Protein AF-A0A2V8H1S2-F1 (afdb_monomer_lite)

Radius of gyration: 17.24 Å; chains: 1; bounding box: 42×33×47 Å

Foldseek 3Di:
DAFWAWEFLCACVQQLPPDLVLLVLVLVLVVVCRVPVPPVVQVWDADPPPVFWIWGDSDPQKIFIWGDDPRHIYTQYIGSDPDPPDRDRLGGQTGGSVLSCCQSNVVQLSQVLVVLLPDDPVDFKDKDQQVVSCVSSVHHDDVCVLVPPCLLQCDSDDDNSNNCSQVSNQWHFPDDDSVRSMTMIGGNDRDPDDDD

Structure (mmCIF, N/CA/C/O backbone):
data_AF-A0A2V8H1S2-F1
#
_entry.id   AF-A0A2V8H1S2-F1
#
loop_
_atom_site.group_PDB
_atom_site.id
_atom_site.type_symbol
_atom_site.label_atom_id
_atom_site.label_alt_id
_atom_site.label_comp_id
_atom_site.label_asym_id
_atom_site.label_entity_id
_atom_site.label_seq_id
_atom_site.pdbx_PDB_ins_code
_atom_site.Cartn_x
_atom_site.Cartn_y
_atom_site.Cartn_z
_atom_site.occupancy
_atom_site.B_iso_or_equiv
_atom_site.auth_seq_id
_atom_site.auth_comp_id
_atom_site.auth_asym_id
_atom_site.auth_atom_id
_atom_site.pdbx_PDB_model_num
ATOM 1 N N . MET A 1 1 ? 16.938 -15.703 -1.772 1.00 58.22 1 MET A N 1
ATOM 2 C CA . MET A 1 1 ? 15.577 -15.186 -2.008 1.00 58.22 1 MET A CA 1
ATOM 3 C C . MET A 1 1 ? 15.393 -13.975 -1.120 1.00 58.22 1 MET A C 1
ATOM 5 O O . MET A 1 1 ? 15.614 -14.095 0.080 1.00 58.22 1 MET A O 1
ATOM 9 N N . MET A 1 2 ? 15.088 -12.822 -1.706 1.00 65.69 2 MET A N 1
ATOM 10 C CA . MET A 1 2 ? 14.705 -11.646 -0.930 1.00 65.69 2 MET A CA 1
ATOM 11 C C . MET A 1 2 ? 13.259 -11.852 -0.489 1.00 65.69 2 MET A C 1
ATOM 13 O O . MET A 1 2 ? 12.432 -12.245 -1.309 1.00 65.69 2 MET A O 1
ATOM 17 N N . LYS A 1 3 ? 12.975 -11.678 0.801 1.00 68.62 3 LYS A N 1
ATOM 18 C CA . LYS A 1 3 ? 11.623 -11.902 1.332 1.00 68.62 3 LYS A CA 1
ATOM 19 C C . LYS A 1 3 ? 10.796 -10.622 1.326 1.00 68.62 3 LYS A C 1
ATOM 21 O O . LYS A 1 3 ? 9.620 -10.671 0.975 1.00 68.62 3 LYS A O 1
ATOM 26 N N . ASP A 1 4 ? 11.453 -9.493 1.586 1.00 81.38 4 ASP A N 1
ATOM 27 C CA . ASP A 1 4 ? 10.765 -8.244 1.871 1.00 81.38 4 ASP A CA 1
ATOM 28 C C . ASP A 1 4 ? 11.339 -7.076 1.064 1.00 81.38 4 ASP A C 1
ATOM 30 O O . ASP A 1 4 ? 12.544 -6.993 0.803 1.00 81.38 4 ASP A O 1
ATOM 34 N N . PHE A 1 5 ? 10.447 -6.172 0.678 1.00 87.25 5 PHE A N 1
ATOM 35 C CA . PHE A 1 5 ? 10.758 -4.862 0.126 1.00 87.25 5 PHE A CA 1
ATOM 36 C C . PHE A 1 5 ? 10.667 -3.796 1.213 1.00 87.25 5 PHE A C 1
ATOM 38 O O . PHE A 1 5 ? 10.013 -3.997 2.231 1.00 87.25 5 PHE A O 1
ATOM 45 N N . ILE A 1 6 ? 11.277 -2.643 0.972 1.00 85.81 6 ILE A N 1
ATOM 46 C CA . ILE A 1 6 ? 10.997 -1.417 1.717 1.00 85.81 6 ILE A CA 1
ATOM 47 C C . ILE A 1 6 ? 10.164 -0.515 0.809 1.00 85.81 6 ILE A C 1
ATOM 49 O O . ILE A 1 6 ? 10.549 -0.304 -0.339 1.00 85.81 6 ILE A O 1
ATOM 53 N N . LEU A 1 7 ? 9.029 -0.006 1.285 1.00 83.50 7 LEU A N 1
ATOM 54 C CA . LEU A 1 7 ? 8.208 0.936 0.517 1.00 83.50 7 LEU A CA 1
ATOM 55 C C . LEU A 1 7 ? 8.558 2.370 0.890 1.00 83.50 7 LEU A C 1
ATOM 57 O O . LEU A 1 7 ? 8.373 2.750 2.042 1.00 83.50 7 LEU A O 1
ATOM 61 N N . ALA A 1 8 ? 8.991 3.162 -0.089 1.00 81.00 8 ALA A N 1
ATOM 62 C CA . ALA A 1 8 ? 8.993 4.610 0.050 1.00 81.00 8 ALA A CA 1
ATOM 63 C C . ALA A 1 8 ? 7.552 5.144 0.069 1.00 81.00 8 ALA A C 1
ATOM 65 O O . ALA A 1 8 ? 6.655 4.542 -0.527 1.00 81.00 8 ALA A O 1
ATOM 66 N N . ASP A 1 9 ? 7.366 6.319 0.675 1.00 68.56 9 ASP A N 1
ATOM 67 C CA . ASP A 1 9 ? 6.076 7.009 0.846 1.00 68.56 9 ASP A CA 1
ATOM 68 C C . ASP A 1 9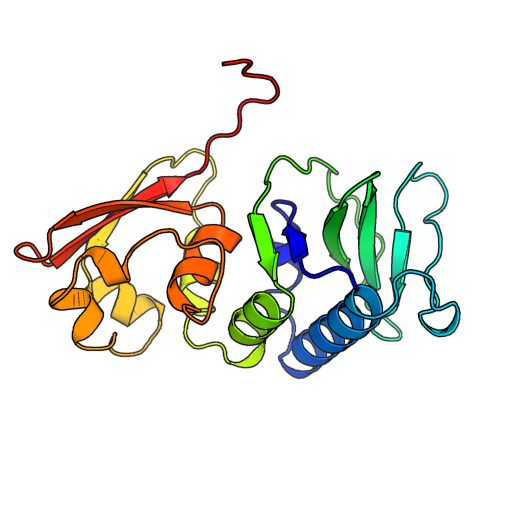 ? 5.217 7.025 -0.432 1.00 68.56 9 ASP A C 1
ATOM 70 O O . ASP A 1 9 ? 4.029 6.703 -0.443 1.00 68.56 9 ASP A O 1
ATOM 74 N N . ARG A 1 10 ? 5.849 7.321 -1.569 1.00 78.25 10 ARG A N 1
ATOM 75 C CA . ARG A 1 10 ? 5.151 7.481 -2.848 1.00 78.25 10 ARG A CA 1
ATOM 76 C C . ARG A 1 10 ? 4.856 6.176 -3.571 1.00 78.25 10 ARG A C 1
ATOM 78 O O . ARG A 1 10 ? 4.061 6.196 -4.512 1.00 78.25 10 ARG A O 1
ATOM 85 N N . PHE A 1 11 ? 5.455 5.053 -3.171 1.00 87.75 11 PHE A N 1
ATOM 86 C CA . PHE A 1 11 ? 5.299 3.814 -3.926 1.00 87.75 11 PHE A CA 1
ATOM 87 C C . PHE A 1 11 ? 3.839 3.382 -3.958 1.00 87.75 11 PHE A C 1
ATOM 89 O O . PHE A 1 11 ? 3.276 3.197 -5.040 1.00 87.75 11 PHE A O 1
ATOM 96 N N . LEU A 1 12 ? 3.206 3.292 -2.786 1.00 86.50 12 LEU A N 1
ATOM 97 C CA . LEU A 1 12 ? 1.815 2.876 -2.713 1.00 86.50 12 LEU A CA 1
ATOM 98 C C . LEU A 1 12 ? 0.914 3.889 -3.431 1.00 86.50 12 LEU A C 1
ATOM 100 O O . LEU A 1 12 ? 0.158 3.497 -4.316 1.00 86.50 12 LEU A O 1
ATOM 104 N N . GLN A 1 13 ? 1.089 5.188 -3.166 1.00 85.00 13 GLN A N 1
ATOM 105 C CA . GLN A 1 13 ? 0.342 6.263 -3.830 1.00 85.00 13 GLN A CA 1
ATOM 106 C C . GLN A 1 13 ? 0.398 6.187 -5.364 1.00 85.00 13 GLN A C 1
ATOM 108 O O . GLN A 1 13 ? -0.594 6.464 -6.032 1.00 85.00 13 GLN A O 1
ATOM 113 N N . SER A 1 14 ? 1.544 5.796 -5.927 1.00 87.19 14 SER A N 1
ATOM 114 C CA . SER A 1 14 ? 1.749 5.733 -7.378 1.00 87.19 14 SER A CA 1
ATOM 115 C C . SER A 1 14 ? 1.088 4.535 -8.069 1.00 87.19 14 SER A C 1
ATOM 117 O O . SER A 1 14 ? 0.950 4.541 -9.290 1.00 87.19 14 SER A O 1
ATOM 119 N N . CYS A 1 15 ? 0.683 3.503 -7.318 1.00 88.00 15 CYS A N 1
ATOM 120 C CA . CYS A 1 15 ? 0.109 2.285 -7.895 1.00 88.00 15 CYS A CA 1
ATOM 121 C C . CYS A 1 15 ? -1.282 1.907 -7.375 1.00 88.00 15 CYS A C 1
ATOM 123 O O . CYS A 1 15 ? -1.934 1.052 -7.974 1.00 88.00 15 CYS A O 1
ATOM 125 N N . ILE A 1 16 ? -1.762 2.544 -6.304 1.00 87.25 16 ILE A N 1
ATOM 126 C CA . ILE A 1 16 ? -3.018 2.172 -5.643 1.00 87.25 16 ILE A CA 1
ATOM 127 C C . ILE A 1 16 ? -4.263 2.430 -6.514 1.00 87.25 16 ILE A C 1
ATOM 129 O O . ILE A 1 16 ? -5.250 1.699 -6.420 1.00 87.25 16 ILE A O 1
ATOM 133 N N . ASP A 1 17 ? -4.207 3.433 -7.394 1.00 88.25 17 ASP A N 1
ATOM 134 C CA . ASP A 1 17 ? -5.299 3.814 -8.303 1.00 88.25 17 ASP A CA 1
ATOM 135 C C . ASP A 1 17 ? -5.141 3.277 -9.730 1.00 88.25 17 ASP A C 1
ATOM 137 O O . ASP A 1 17 ? -6.030 3.460 -10.560 1.00 88.25 17 ASP A O 1
ATOM 141 N N . LEU A 1 18 ? -4.046 2.569 -10.020 1.00 90.38 18 LEU A N 1
ATOM 142 C CA . LEU A 1 18 ? -3.857 1.926 -11.320 1.00 90.38 18 LEU A CA 1
ATOM 143 C C . LEU A 1 18 ? -4.887 0.808 -11.532 1.00 90.38 18 LEU A C 1
ATOM 145 O O . LEU A 1 18 ? -5.273 0.181 -10.547 1.00 90.38 18 LEU A O 1
ATOM 149 N N . PRO A 1 19 ? -5.300 0.505 -12.777 1.00 92.00 19 PRO A N 1
ATOM 150 C CA . PRO A 1 19 ? -6.192 -0.615 -13.081 1.00 92.00 19 PRO A CA 1
ATOM 151 C C . PRO A 1 19 ? -5.738 -1.950 -12.467 1.00 92.00 19 PRO A C 1
ATOM 153 O O . PRO A 1 19 ? -4.541 -2.197 -12.298 1.00 92.00 19 PRO A O 1
ATOM 156 N N . GLU A 1 20 ? -6.689 -2.826 -12.128 1.00 91.50 20 GLU A N 1
ATOM 157 C CA . GLU A 1 20 ? -6.407 -4.105 -11.457 1.00 91.50 20 GLU A CA 1
ATOM 158 C C . GLU A 1 20 ? -5.435 -4.989 -12.256 1.00 91.50 20 GLU A C 1
ATOM 160 O O . GLU A 1 20 ? -4.519 -5.582 -11.681 1.00 91.50 20 GLU A O 1
ATOM 165 N N . ASP A 1 21 ? -5.576 -5.047 -13.583 1.00 94.12 21 ASP A N 1
ATOM 166 C CA . ASP A 1 21 ? -4.673 -5.802 -14.454 1.00 94.12 21 ASP A CA 1
ATOM 167 C C . ASP A 1 21 ? -3.231 -5.281 -14.350 1.00 94.12 21 ASP A C 1
ATOM 169 O O . ASP A 1 21 ? -2.284 -6.068 -14.246 1.00 94.12 21 ASP A O 1
ATOM 173 N N . LEU A 1 22 ? -3.057 -3.961 -14.275 1.00 94.00 22 LEU A N 1
ATOM 174 C CA . LEU A 1 22 ? -1.757 -3.331 -14.107 1.00 94.00 22 LEU A CA 1
ATOM 175 C C . LEU A 1 22 ? -1.185 -3.582 -12.705 1.00 94.00 22 LEU A C 1
ATOM 177 O O . LEU A 1 22 ? -0.010 -3.934 -12.580 1.00 94.00 22 LEU A O 1
ATOM 181 N N . ARG A 1 23 ? -2.009 -3.517 -11.650 1.00 94.50 23 ARG A N 1
ATOM 182 C CA . ARG A 1 23 ? -1.602 -3.911 -10.286 1.00 94.50 23 ARG A CA 1
ATOM 183 C C . ARG A 1 23 ? -1.153 -5.373 -10.225 1.00 94.50 23 ARG A C 1
ATOM 185 O O . ARG A 1 23 ? -0.112 -5.671 -9.632 1.00 94.50 23 ARG A O 1
ATOM 192 N N . ARG A 1 24 ? -1.854 -6.286 -10.909 1.00 95.44 24 ARG A N 1
ATOM 193 C CA . ARG A 1 24 ? -1.453 -7.701 -11.041 1.00 95.44 24 ARG A CA 1
ATOM 194 C C . ARG A 1 24 ? -0.111 -7.851 -11.756 1.00 95.44 24 ARG A C 1
ATOM 196 O O . ARG A 1 24 ? 0.741 -8.614 -11.289 1.00 95.44 24 ARG A O 1
ATOM 203 N N . LYS A 1 25 ? 0.122 -7.107 -12.846 1.00 96.25 25 LYS A N 1
ATOM 204 C CA . LYS A 1 25 ? 1.430 -7.077 -13.524 1.00 96.25 25 LYS A CA 1
ATOM 205 C C . LYS A 1 25 ? 2.520 -6.590 -12.567 1.00 96.25 25 LYS A C 1
ATOM 207 O O . LYS A 1 25 ? 3.522 -7.283 -12.415 1.00 96.25 25 LYS A O 1
ATOM 212 N N . ILE A 1 26 ? 2.316 -5.476 -11.860 1.00 95.44 26 ILE A N 1
ATOM 213 C CA . ILE A 1 26 ? 3.275 -4.927 -10.881 1.00 95.44 26 ILE A CA 1
ATOM 214 C C . ILE A 1 26 ? 3.670 -5.993 -9.852 1.00 95.44 26 ILE A C 1
ATOM 216 O O . ILE A 1 26 ? 4.855 -6.288 -9.692 1.00 95.44 26 ILE A O 1
ATOM 220 N N . VAL A 1 27 ? 2.692 -6.642 -9.215 1.00 94.62 27 VAL A N 1
ATOM 221 C CA . VAL A 1 27 ? 2.936 -7.702 -8.223 1.00 94.62 27 VAL A CA 1
ATOM 222 C C . VAL A 1 27 ? 3.696 -8.885 -8.829 1.00 94.62 27 VAL A C 1
ATOM 224 O O . VAL A 1 27 ? 4.640 -9.393 -8.219 1.00 94.62 27 VAL A O 1
ATOM 227 N N . SER A 1 28 ? 3.348 -9.310 -10.046 1.00 95.19 28 SER A N 1
ATOM 228 C CA . SER A 1 28 ? 4.069 -10.372 -10.764 1.00 95.19 28 SER A CA 1
ATOM 229 C C . SER A 1 28 ? 5.551 -10.025 -10.959 1.00 95.19 28 SER A C 1
ATOM 231 O O . SER A 1 28 ? 6.442 -10.841 -10.694 1.00 95.19 28 SER A O 1
ATOM 233 N N . ARG A 1 29 ? 5.840 -8.776 -11.339 1.00 96.12 29 ARG A N 1
ATOM 234 C CA . ARG A 1 29 ? 7.212 -8.277 -11.503 1.00 96.12 29 ARG A CA 1
ATOM 235 C C . ARG A 1 29 ? 7.967 -8.221 -10.181 1.00 96.12 29 ARG A C 1
ATOM 237 O O . ARG A 1 29 ? 9.117 -8.661 -10.132 1.00 96.12 29 ARG A O 1
ATOM 244 N N . LEU A 1 30 ? 7.324 -7.769 -9.105 1.00 94.62 30 LEU A N 1
ATOM 245 C CA . LEU A 1 30 ? 7.908 -7.767 -7.761 1.00 94.62 30 LEU A CA 1
ATOM 246 C C . LEU A 1 30 ? 8.222 -9.182 -7.265 1.00 94.62 30 LEU A C 1
ATOM 248 O O . LEU A 1 30 ? 9.298 -9.408 -6.720 1.00 94.62 30 LEU A O 1
ATOM 252 N N . ARG A 1 31 ? 7.356 -10.168 -7.519 1.00 93.25 31 ARG A N 1
ATOM 253 C CA . ARG A 1 31 ? 7.648 -11.575 -7.193 1.00 93.25 31 ARG A CA 1
ATOM 254 C C . ARG A 1 31 ? 8.859 -12.106 -7.935 1.00 93.25 31 ARG A C 1
ATOM 256 O O . ARG A 1 31 ? 9.719 -12.750 -7.335 1.00 93.25 31 ARG A O 1
ATOM 263 N N . ALA A 1 32 ? 8.933 -11.840 -9.235 1.00 93.94 32 ALA A N 1
ATOM 264 C CA . ALA A 1 32 ? 10.057 -12.279 -10.046 1.00 93.94 32 ALA A CA 1
ATOM 265 C C . ALA A 1 32 ? 11.370 -11.632 -9.562 1.00 93.94 32 ALA A C 1
ATOM 267 O O . ALA A 1 32 ? 12.385 -12.321 -9.439 1.00 93.94 32 ALA A O 1
ATOM 268 N N . LEU A 1 33 ? 11.318 -10.346 -9.195 1.00 93.25 33 LEU A N 1
ATOM 269 C CA . LEU A 1 33 ? 12.427 -9.614 -8.587 1.00 93.25 33 LEU A CA 1
ATOM 270 C C . LEU A 1 33 ? 12.823 -10.181 -7.212 1.00 93.25 33 LEU A C 1
ATOM 272 O O . LEU A 1 33 ? 14.009 -10.346 -6.952 1.00 93.25 33 LEU A O 1
ATOM 276 N N . ALA A 1 34 ? 11.863 -10.508 -6.343 1.00 90.75 34 ALA A N 1
ATOM 277 C CA . ALA A 1 34 ? 12.113 -11.081 -5.016 1.00 90.75 34 ALA A CA 1
ATOM 278 C C . ALA A 1 34 ? 12.743 -12.485 -5.090 1.00 90.75 34 ALA A C 1
ATOM 280 O O . ALA A 1 34 ? 13.653 -12.828 -4.321 1.00 90.75 34 ALA A O 1
ATOM 281 N N . ARG A 1 35 ? 12.289 -13.287 -6.061 1.00 91.12 35 ARG A N 1
ATOM 282 C CA . ARG A 1 35 ? 12.794 -14.637 -6.324 1.00 91.12 35 ARG A CA 1
ATOM 283 C C . ARG A 1 35 ? 14.254 -14.615 -6.765 1.00 91.12 35 ARG A C 1
ATOM 285 O O . ARG A 1 35 ? 15.072 -15.309 -6.161 1.00 91.12 35 ARG A O 1
ATOM 292 N N . ASP A 1 36 ? 14.571 -13.823 -7.788 1.00 89.62 36 ASP A N 1
ATOM 293 C CA . ASP A 1 36 ? 15.933 -13.665 -8.297 1.00 89.62 36 ASP A CA 1
ATOM 294 C C . ASP A 1 36 ? 16.205 -12.215 -8.740 1.00 89.62 36 ASP A C 1
ATOM 296 O O . ASP A 1 36 ? 15.977 -11.853 -9.899 1.00 89.62 36 ASP A O 1
ATOM 300 N N . PRO A 1 37 ? 16.771 -11.384 -7.845 1.00 86.81 37 PRO A N 1
ATOM 301 C CA . PRO A 1 37 ? 17.098 -10.000 -8.166 1.00 86.81 37 PRO A CA 1
ATOM 302 C C . PRO A 1 37 ? 18.135 -9.853 -9.289 1.00 86.81 37 PRO A C 1
ATOM 304 O O . PRO A 1 37 ? 18.244 -8.786 -9.895 1.00 86.81 37 PRO A O 1
ATOM 307 N N . ARG A 1 38 ? 18.941 -10.884 -9.568 1.00 85.88 38 ARG A N 1
ATOM 308 C CA . ARG A 1 38 ? 20.004 -10.832 -10.583 1.00 85.88 38 ARG A CA 1
ATOM 309 C C . ARG A 1 38 ? 19.551 -11.378 -11.935 1.00 85.88 38 ARG A C 1
ATOM 311 O O . ARG A 1 38 ? 20.340 -11.368 -12.881 1.00 85.88 38 ARG A O 1
ATOM 318 N N . ASN A 1 39 ? 18.293 -11.801 -12.050 1.00 89.75 39 ASN A N 1
ATOM 319 C CA . ASN A 1 39 ? 17.748 -12.326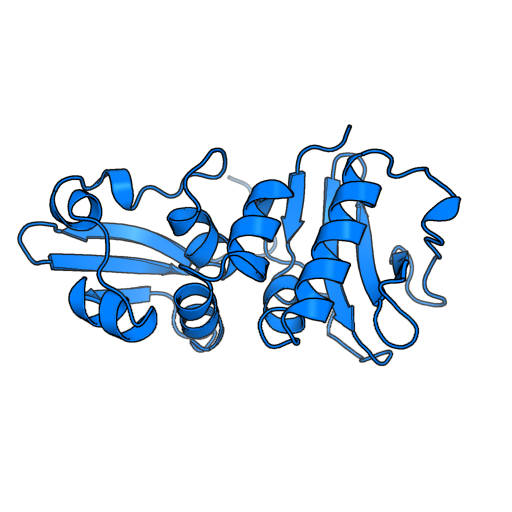 -13.288 1.00 89.75 39 ASN A CA 1
ATOM 320 C C . ASN A 1 39 ? 17.755 -11.257 -14.393 1.00 89.75 39 ASN A C 1
ATOM 322 O O . ASN A 1 39 ? 16.928 -10.344 -14.417 1.00 89.75 39 ASN A O 1
ATOM 326 N N . ARG A 1 40 ? 18.666 -11.412 -15.361 1.00 90.44 40 ARG A N 1
ATOM 327 C CA . ARG A 1 40 ? 18.812 -10.492 -16.501 1.00 90.44 40 ARG A CA 1
ATOM 328 C C . ARG A 1 40 ? 17.561 -10.426 -17.383 1.00 90.44 40 ARG A C 1
ATOM 330 O O . ARG A 1 40 ? 17.319 -9.397 -18.001 1.00 90.44 40 ARG A O 1
ATOM 337 N N . ARG A 1 41 ? 16.725 -11.474 -17.394 1.00 92.50 41 ARG A N 1
ATOM 338 C CA . ARG A 1 41 ? 15.455 -11.501 -18.148 1.00 92.50 41 ARG A CA 1
ATOM 339 C C . ARG A 1 41 ? 14.389 -10.575 -17.564 1.00 92.50 41 ARG A C 1
ATOM 341 O O . ARG A 1 41 ? 13.370 -10.344 -18.202 1.00 92.50 41 ARG A O 1
ATOM 348 N N . LEU A 1 42 ? 14.608 -10.032 -16.365 1.00 93.06 42 LEU A N 1
ATOM 349 C CA . LEU A 1 42 ? 13.750 -8.984 -15.825 1.00 93.06 42 LEU A CA 1
ATOM 350 C C . LEU A 1 42 ? 13.922 -7.658 -16.575 1.00 93.06 42 LEU A C 1
ATOM 352 O O . LEU A 1 42 ? 13.063 -6.802 -16.432 1.00 93.06 42 LEU A O 1
ATOM 356 N N . GLY A 1 43 ? 14.984 -7.462 -17.362 1.00 94.25 43 GLY A N 1
ATOM 357 C CA . GLY A 1 43 ? 15.186 -6.198 -18.077 1.00 94.25 43 GLY A CA 1
ATOM 358 C C . GLY A 1 43 ? 15.401 -5.011 -17.135 1.00 94.25 43 GLY A C 1
ATOM 359 O O . GLY A 1 43 ? 15.046 -3.888 -17.473 1.00 94.25 43 GLY A O 1
ATOM 360 N N . VAL A 1 44 ? 15.940 -5.265 -15.937 1.00 95.00 44 VAL A N 1
ATOM 361 C CA . VAL A 1 44 ? 16.299 -4.200 -14.996 1.00 95.00 44 VAL A CA 1
ATOM 362 C C . VAL A 1 44 ? 17.395 -3.341 -15.615 1.00 95.00 44 VAL A C 1
ATOM 364 O O . VAL A 1 44 ? 18.442 -3.866 -15.996 1.00 95.00 44 VAL A O 1
ATOM 367 N N . ALA A 1 45 ? 17.174 -2.031 -15.660 1.00 92.81 45 ALA A N 1
ATOM 368 C CA . ALA A 1 45 ? 18.118 -1.062 -16.201 1.00 92.81 45 ALA A CA 1
ATOM 369 C C . ALA A 1 45 ? 18.398 0.051 -15.188 1.00 92.81 45 ALA A C 1
ATOM 371 O O . ALA A 1 45 ? 17.573 0.347 -14.327 1.00 92.81 45 ALA A O 1
ATOM 372 N N . ARG A 1 46 ? 19.576 0.671 -15.272 1.00 91.75 46 ARG A N 1
ATOM 373 C CA . ARG A 1 46 ? 19.886 1.877 -14.495 1.00 91.75 46 ARG A CA 1
ATOM 374 C C . ARG A 1 46 ? 19.228 3.072 -15.174 1.00 91.75 46 ARG A C 1
ATOM 376 O O . ARG A 1 46 ? 19.310 3.191 -16.392 1.00 91.75 46 ARG A O 1
ATOM 383 N N . VAL A 1 47 ? 18.597 3.944 -14.397 1.00 88.88 47 VAL A N 1
ATOM 384 C CA . VAL A 1 47 ? 18.038 5.188 -14.937 1.00 88.88 47 VAL A CA 1
ATOM 385 C C . VAL A 1 47 ? 19.181 6.182 -15.134 1.00 88.88 47 VAL A C 1
ATOM 387 O O . VAL A 1 47 ? 19.957 6.438 -14.208 1.00 88.88 47 VAL A O 1
ATOM 390 N N . GLU A 1 48 ? 19.318 6.716 -16.342 1.00 83.25 48 GLU A N 1
ATOM 391 C CA . GLU A 1 48 ? 20.368 7.678 -16.678 1.00 83.25 48 GLU A CA 1
ATOM 392 C C . GLU A 1 48 ? 20.245 8.953 -15.825 1.00 83.25 48 GLU A C 1
ATOM 394 O O . GLU A 1 48 ? 19.145 9.371 -15.473 1.00 83.25 48 GLU A O 1
ATOM 399 N N . GLY A 1 49 ? 21.376 9.523 -15.400 1.00 81.06 49 GLY A N 1
ATOM 400 C CA . GLY A 1 49 ? 21.410 10.732 -14.561 1.00 81.06 49 GLY A CA 1
ATOM 401 C C . GLY A 1 49 ? 20.915 10.565 -13.114 1.00 81.06 49 GLY A C 1
ATOM 402 O O . GLY A 1 49 ? 21.083 11.468 -12.304 1.00 81.06 49 GLY A O 1
ATOM 403 N N . SER A 1 50 ? 20.362 9.408 -12.745 1.00 76.75 50 SER A N 1
ATOM 404 C CA . SER A 1 50 ? 19.682 9.208 -11.455 1.00 76.75 50 SER A CA 1
ATOM 405 C C . SER A 1 50 ? 20.566 8.716 -10.299 1.00 76.75 50 SER A C 1
ATOM 407 O O . SER A 1 50 ? 20.080 8.425 -9.203 1.00 76.75 50 SER A O 1
ATOM 409 N N . GLY A 1 51 ? 21.866 8.530 -10.536 1.00 80.06 51 GLY A N 1
ATOM 410 C CA . GLY A 1 51 ? 22.748 7.902 -9.558 1.00 80.06 51 GLY A CA 1
ATOM 411 C C . GLY A 1 51 ?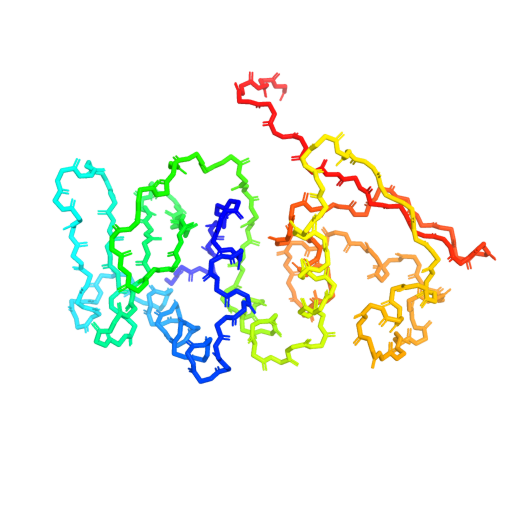 22.423 6.416 -9.395 1.00 80.06 51 GLY A C 1
ATOM 412 O O . GLY A 1 51 ? 22.890 5.610 -10.190 1.00 80.06 51 GLY A O 1
ATOM 413 N N . SER A 1 52 ? 21.675 6.022 -8.366 1.00 85.50 52 SER A N 1
ATOM 414 C CA . SER A 1 52 ? 21.482 4.617 -7.958 1.00 85.50 52 SER A CA 1
ATOM 415 C C . SER A 1 52 ? 20.114 4.016 -8.308 1.00 85.50 52 SER A C 1
ATOM 417 O O . SER A 1 52 ? 19.843 2.874 -7.923 1.00 85.50 52 SER A O 1
ATOM 419 N N . ILE A 1 53 ? 19.254 4.748 -9.024 1.00 89.75 53 ILE A N 1
ATOM 420 C CA . ILE A 1 53 ? 17.907 4.269 -9.351 1.00 89.75 53 ILE A CA 1
ATOM 421 C C . ILE A 1 53 ? 17.963 3.219 -10.456 1.00 89.75 53 ILE A C 1
ATOM 423 O O . ILE A 1 53 ? 18.638 3.364 -11.481 1.00 89.75 53 ILE A O 1
ATOM 427 N N . LEU A 1 54 ? 17.191 2.163 -10.241 1.00 92.50 54 LEU A N 1
ATOM 428 C CA . LEU A 1 54 ? 16.930 1.104 -11.193 1.00 92.50 54 LEU A CA 1
ATOM 429 C C . LEU A 1 54 ? 15.468 1.167 -11.632 1.00 92.50 54 LEU A C 1
ATOM 431 O O . LEU A 1 54 ? 14.579 1.455 -10.832 1.00 92.50 54 LEU A O 1
ATOM 435 N N . SER A 1 55 ? 15.226 0.864 -12.900 1.00 93.75 55 SER A N 1
ATOM 436 C CA . SER A 1 55 ? 13.899 0.669 -13.466 1.00 93.75 55 SER A CA 1
ATOM 437 C C . SER A 1 55 ? 13.671 -0.811 -13.765 1.00 93.75 55 SER A C 1
ATOM 439 O O . SER A 1 55 ? 14.569 -1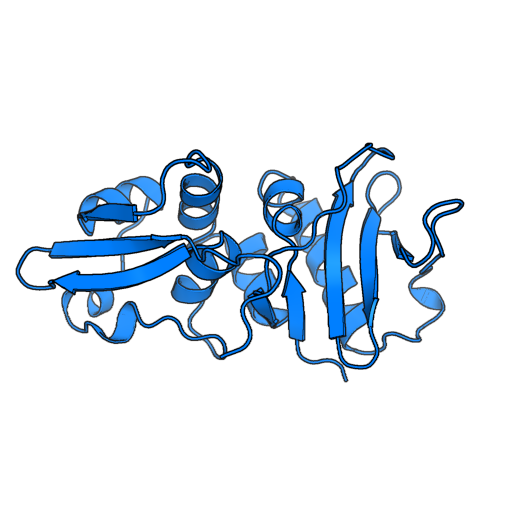.528 -14.209 1.00 93.75 55 SER A O 1
ATOM 441 N N . LEU A 1 56 ? 12.457 -1.280 -13.496 1.00 95.81 56 LEU A N 1
ATOM 442 C CA . LEU A 1 56 ? 11.968 -2.613 -13.820 1.00 95.81 56 LEU A CA 1
ATOM 443 C C . LEU A 1 56 ? 10.724 -2.461 -14.706 1.00 95.81 56 LEU A C 1
ATOM 445 O O . LEU A 1 56 ? 9.710 -1.961 -14.217 1.00 95.81 56 LEU A O 1
ATOM 449 N N . PRO A 1 57 ? 10.769 -2.893 -15.979 1.00 95.62 57 PRO A N 1
ATOM 450 C CA . PRO A 1 57 ? 9.609 -2.849 -16.866 1.00 95.62 57 PRO A CA 1
ATOM 451 C C . PRO A 1 57 ? 8.435 -3.650 -16.303 1.00 95.62 57 PRO A C 1
ATOM 453 O O . PRO A 1 57 ? 8.640 -4.769 -15.814 1.00 95.62 57 PRO A O 1
ATOM 456 N N . VAL A 1 58 ? 7.234 -3.077 -16.382 1.00 95.44 58 VAL A N 1
ATOM 457 C CA . VAL A 1 58 ? 5.952 -3.732 -16.089 1.00 95.44 58 VAL A CA 1
ATOM 458 C C . VAL A 1 58 ? 5.268 -4.102 -17.398 1.00 95.44 58 VAL A C 1
ATOM 460 O O . VAL A 1 58 ? 4.980 -5.278 -17.612 1.00 95.44 58 VAL A O 1
ATOM 463 N N . ASP A 1 59 ? 5.102 -3.120 -18.278 1.00 93.06 59 ASP A N 1
ATOM 464 C CA . ASP A 1 59 ? 4.695 -3.259 -19.675 1.00 93.06 59 ASP A CA 1
ATOM 465 C C . ASP A 1 59 ? 5.337 -2.138 -20.521 1.00 93.06 59 ASP A C 1
ATOM 467 O O . ASP A 1 59 ? 6.428 -1.670 -20.179 1.00 93.06 59 ASP A O 1
ATOM 471 N N . GLU A 1 60 ? 4.733 -1.786 -21.659 1.00 88.50 60 GLU A N 1
ATOM 472 C CA . GLU A 1 60 ? 5.257 -0.774 -22.585 1.00 88.50 60 GLU A CA 1
ATOM 473 C C . GLU A 1 60 ? 5.335 0.623 -21.952 1.00 88.50 60 GLU A C 1
ATOM 475 O O . GLU A 1 60 ? 6.349 1.318 -22.107 1.00 88.50 60 GLU A O 1
ATOM 480 N N . ASP A 1 61 ? 4.333 0.968 -21.145 1.00 89.50 61 ASP A N 1
ATOM 481 C CA . ASP A 1 61 ? 4.192 2.292 -20.550 1.00 89.50 61 ASP A CA 1
ATOM 482 C C . ASP A 1 61 ? 4.770 2.329 -19.134 1.00 89.50 61 ASP A C 1
ATOM 484 O O . ASP A 1 61 ? 5.495 3.257 -18.769 1.00 89.50 61 ASP A O 1
ATOM 488 N N . TYR A 1 62 ? 4.533 1.293 -18.327 1.00 92.69 62 TYR A N 1
ATOM 489 C CA . TYR A 1 62 ? 4.807 1.356 -16.896 1.00 92.69 62 TYR A CA 1
ATOM 490 C C . TYR A 1 62 ? 6.132 0.720 -16.484 1.00 92.69 62 TYR A C 1
ATOM 492 O O . TYR A 1 62 ? 6.527 -0.370 -16.913 1.00 92.69 62 TYR A O 1
ATOM 500 N N . ARG A 1 63 ? 6.815 1.389 -15.550 1.00 94.19 63 ARG A N 1
ATOM 501 C CA . ARG A 1 63 ? 8.039 0.899 -14.904 1.00 94.19 63 ARG A CA 1
ATOM 502 C C . ARG A 1 63 ? 7.955 1.067 -13.392 1.00 94.19 63 ARG A C 1
ATOM 504 O O . ARG A 1 63 ? 7.472 2.083 -12.901 1.00 94.19 63 ARG A O 1
ATOM 511 N N . ILE A 1 64 ? 8.474 0.082 -12.663 1.00 94.56 64 ILE A N 1
ATOM 512 C CA . ILE A 1 64 ? 8.741 0.180 -11.224 1.00 94.56 64 ILE A CA 1
ATOM 513 C C . ILE A 1 64 ? 10.133 0.784 -11.050 1.00 94.56 64 ILE A C 1
ATOM 515 O O . ILE A 1 64 ? 11.114 0.230 -11.550 1.00 94.56 64 ILE A O 1
ATOM 519 N N . PHE A 1 65 ? 10.226 1.883 -10.315 1.00 92.69 65 PHE A N 1
ATOM 520 C CA . PHE A 1 65 ? 11.485 2.503 -9.925 1.00 92.69 65 PHE A CA 1
ATOM 521 C C . PHE A 1 65 ? 11.855 2.075 -8.514 1.00 92.69 65 PHE A C 1
ATOM 523 O O . PHE A 1 65 ? 11.025 2.080 -7.603 1.00 92.69 65 PHE A O 1
ATOM 530 N N . PHE A 1 66 ? 13.107 1.675 -8.328 1.00 92.00 66 PHE A N 1
ATOM 531 C CA . PHE A 1 66 ? 13.586 1.160 -7.055 1.00 92.00 66 PHE A CA 1
ATOM 532 C C . PHE A 1 66 ? 15.083 1.407 -6.871 1.00 92.00 66 PHE A C 1
ATOM 534 O O . PHE A 1 66 ? 15.820 1.643 -7.829 1.00 92.00 66 PHE A O 1
ATOM 541 N N . ARG A 1 67 ? 15.553 1.315 -5.629 1.00 89.81 67 ARG A N 1
ATOM 542 C CA . ARG A 1 67 ? 16.975 1.328 -5.273 1.00 89.81 67 ARG A CA 1
ATOM 543 C C . ARG A 1 67 ? 17.364 -0.011 -4.663 1.00 89.81 67 ARG A C 1
ATOM 545 O O . ARG A 1 67 ? 16.574 -0.636 -3.957 1.00 89.81 67 ARG A O 1
ATOM 552 N N . ARG A 1 68 ? 18.594 -0.450 -4.923 1.00 87.00 68 ARG A N 1
ATOM 553 C CA . ARG A 1 68 ? 19.211 -1.562 -4.190 1.00 87.00 68 ARG A CA 1
ATOM 554 C C . ARG A 1 68 ? 20.195 -1.016 -3.180 1.00 87.00 68 ARG A C 1
ATOM 556 O O . ARG A 1 68 ? 21.147 -0.337 -3.555 1.00 87.00 68 ARG A O 1
ATOM 563 N N . GLU A 1 69 ? 19.985 -1.377 -1.929 1.00 83.75 69 GLU A N 1
ATOM 564 C CA . GLU A 1 69 ? 20.929 -1.155 -0.845 1.00 83.75 69 GLU A CA 1
ATOM 565 C C . GLU A 1 69 ? 21.532 -2.490 -0.401 1.00 83.75 69 GLU A C 1
ATOM 567 O O . GLU A 1 69 ? 21.107 -3.557 -0.850 1.00 83.75 69 GLU A O 1
ATOM 572 N N . LYS A 1 70 ? 22.558 -2.452 0.462 1.00 75.44 70 LYS A N 1
ATOM 573 C CA . LYS A 1 70 ? 23.336 -3.650 0.835 1.00 75.44 70 LYS A CA 1
ATOM 574 C C . LYS A 1 70 ? 22.463 -4.808 1.340 1.00 75.44 70 LYS A C 1
ATOM 576 O O . LYS A 1 70 ? 22.826 -5.960 1.123 1.00 75.44 70 LYS A O 1
ATOM 581 N N . GLN A 1 71 ? 21.341 -4.508 1.997 1.00 74.62 71 GLN A N 1
ATOM 582 C CA . GLN A 1 71 ? 20.457 -5.507 2.607 1.00 74.62 71 GLN A CA 1
ATOM 583 C C . GLN A 1 71 ? 18.978 -5.369 2.214 1.00 74.62 71 GLN A C 1
ATOM 585 O O . GLN A 1 71 ? 18.160 -6.155 2.682 1.00 74.62 71 GLN A O 1
ATOM 590 N N . ALA A 1 72 ? 18.619 -4.416 1.349 1.00 81.06 72 ALA A N 1
ATOM 591 C CA . ALA A 1 72 ? 17.221 -4.137 1.038 1.00 81.06 72 ALA A CA 1
ATOM 592 C C . ALA A 1 72 ? 17.005 -3.682 -0.408 1.00 81.06 72 ALA A C 1
ATOM 594 O O . ALA A 1 72 ? 17.888 -3.110 -1.050 1.00 81.06 72 ALA A O 1
ATOM 595 N N . THR A 1 73 ? 15.790 -3.913 -0.903 1.00 88.81 73 THR A N 1
ATOM 596 C CA . THR A 1 73 ? 15.283 -3.266 -2.115 1.00 88.81 73 THR A CA 1
ATOM 597 C C . THR A 1 73 ? 14.218 -2.261 -1.715 1.00 88.81 73 THR A C 1
ATOM 599 O O . THR A 1 73 ? 13.188 -2.650 -1.167 1.00 88.81 73 THR A O 1
ATOM 602 N N . ILE A 1 74 ? 14.469 -0.988 -2.007 1.00 88.56 74 ILE A N 1
ATOM 603 C CA . ILE A 1 74 ? 13.557 0.116 -1.707 1.00 88.56 74 ILE A CA 1
ATOM 604 C C . ILE A 1 74 ? 12.744 0.414 -2.962 1.00 88.56 74 ILE A C 1
ATOM 606 O O . ILE A 1 74 ? 13.308 0.849 -3.966 1.00 88.56 74 ILE A O 1
ATOM 610 N N . LEU A 1 75 ? 11.440 0.162 -2.920 1.00 90.62 75 LEU A N 1
ATOM 611 C CA . LEU A 1 75 ? 10.494 0.509 -3.974 1.00 90.62 75 LEU A CA 1
ATOM 612 C C . LEU A 1 75 ? 10.128 1.986 -3.845 1.00 90.62 75 LEU A C 1
ATOM 614 O O . LEU A 1 75 ? 9.727 2.430 -2.773 1.00 90.62 75 LEU A O 1
ATOM 618 N N . LEU A 1 76 ? 10.288 2.742 -4.927 1.00 87.81 76 LEU A N 1
ATOM 619 C CA . LEU A 1 76 ? 10.166 4.200 -4.916 1.00 87.81 76 LEU A CA 1
ATOM 620 C C . LEU A 1 76 ? 8.832 4.648 -5.505 1.00 87.81 76 LEU A C 1
ATOM 622 O O . LEU A 1 76 ? 8.083 5.379 -4.867 1.00 87.81 76 LEU A O 1
ATOM 626 N N . SER A 1 77 ? 8.534 4.196 -6.722 1.00 88.69 77 SER A N 1
ATOM 627 C CA . SER A 1 77 ? 7.305 4.541 -7.436 1.00 88.69 77 SER A CA 1
ATOM 628 C C . SER A 1 77 ? 7.041 3.590 -8.600 1.00 88.69 77 SER A C 1
ATOM 630 O O . SER A 1 77 ? 7.909 2.821 -9.023 1.00 88.69 77 SER A O 1
ATOM 632 N N . VAL A 1 78 ? 5.829 3.664 -9.133 1.00 89.25 78 VAL A N 1
ATOM 633 C CA . VAL A 1 78 ? 5.441 3.150 -10.441 1.00 89.25 78 VAL A CA 1
ATOM 634 C C . VAL A 1 78 ? 5.066 4.348 -11.303 1.00 89.25 78 VAL A C 1
ATOM 636 O O . VAL A 1 78 ? 4.256 5.170 -10.886 1.00 89.25 78 VAL A O 1
ATOM 639 N N . ALA A 1 79 ? 5.655 4.475 -12.491 1.00 84.44 79 ALA A N 1
ATOM 640 C CA . ALA A 1 79 ? 5.340 5.585 -13.391 1.00 84.44 79 ALA A CA 1
ATOM 641 C C . ALA A 1 79 ? 5.178 5.110 -14.838 1.00 84.44 79 ALA A C 1
ATOM 643 O O . ALA A 1 79 ? 5.923 4.235 -15.286 1.00 84.44 79 ALA A O 1
ATOM 644 N N . GLY A 1 80 ? 4.211 5.714 -15.538 1.00 70.06 80 GLY A N 1
ATOM 645 C CA . GLY A 1 80 ? 3.987 5.551 -16.983 1.00 70.06 80 GLY A CA 1
ATOM 646 C C . GLY A 1 80 ? 4.821 6.514 -17.845 1.00 70.06 80 GLY A C 1
ATOM 647 O O . GLY A 1 80 ? 5.084 6.270 -19.014 1.00 70.06 80 GLY A O 1
ATOM 648 N N . LEU A 1 81 ? 5.281 7.618 -17.251 1.00 54.53 81 LEU A N 1
ATOM 649 C CA . LEU A 1 81 ? 6.166 8.617 -17.856 1.00 54.53 81 LEU A CA 1
ATOM 650 C C . LEU A 1 81 ? 7.220 9.007 -16.819 1.00 54.53 81 LEU A C 1
ATOM 652 O O . LEU A 1 81 ? 6.933 8.970 -15.622 1.00 54.53 81 LEU A O 1
ATOM 656 N N . VAL A 1 82 ? 8.428 9.382 -17.254 1.00 45.78 82 VAL A N 1
ATOM 657 C CA . VAL A 1 82 ? 9.500 9.862 -16.361 1.00 45.78 82 VAL A CA 1
ATOM 658 C C . VAL A 1 82 ? 9.014 11.141 -15.680 1.00 45.78 82 VAL A C 1
ATOM 660 O O . VAL A 1 82 ? 9.115 12.232 -16.227 1.00 45.78 82 VAL A O 1
ATOM 663 N N . SER A 1 83 ? 8.390 11.005 -14.517 1.00 46.12 83 SER A N 1
ATOM 664 C CA . SER A 1 83 ? 7.875 12.135 -13.756 1.00 46.12 83 SER A CA 1
ATOM 665 C C . SER A 1 83 ? 8.933 12.543 -12.740 1.00 46.12 83 SER A C 1
ATOM 667 O O . SER A 1 83 ? 9.565 11.682 -12.124 1.00 46.12 83 SER A O 1
ATOM 669 N N . ASN A 1 84 ? 9.111 13.853 -12.560 1.00 41.84 84 ASN A N 1
ATOM 670 C CA . ASN A 1 84 ? 9.978 14.467 -11.551 1.00 41.84 84 ASN A CA 1
ATOM 671 C C . ASN A 1 84 ? 9.415 14.245 -10.137 1.00 41.84 84 ASN A C 1
ATOM 673 O O . ASN A 1 84 ? 9.103 15.194 -9.418 1.00 41.84 84 ASN A O 1
ATOM 677 N N . PHE A 1 85 ? 9.222 12.992 -9.735 1.00 49.34 85 PHE A N 1
ATOM 678 C CA . PHE A 1 85 ? 8.850 12.676 -8.369 1.00 49.34 85 PHE A CA 1
ATOM 679 C C . PHE A 1 85 ? 10.049 12.975 -7.474 1.00 49.34 85 PHE A C 1
ATOM 681 O O . PHE A 1 85 ? 11.114 12.380 -7.632 1.00 49.34 85 PHE A O 1
ATOM 688 N N . GLY A 1 86 ? 9.877 13.925 -6.553 1.00 42.91 86 GLY A N 1
ATOM 689 C CA . GLY A 1 86 ? 10.836 14.194 -5.488 1.00 42.91 86 GLY A CA 1
ATOM 690 C C . GLY A 1 86 ? 11.162 12.898 -4.746 1.00 42.91 86 GLY A C 1
ATOM 691 O O . GLY A 1 86 ? 10.276 12.207 -4.251 1.00 42.91 86 GLY A O 1
ATOM 692 N N . MET A 1 87 ? 12.445 12.556 -4.733 1.00 48.53 87 MET A N 1
ATOM 693 C CA . MET A 1 87 ? 12.992 11.258 -4.339 1.00 48.53 87 MET A CA 1
ATOM 694 C C . MET A 1 87 ? 13.303 11.184 -2.835 1.00 48.53 87 MET A C 1
ATOM 696 O O . MET A 1 87 ? 14.384 10.734 -2.458 1.00 48.53 87 MET A O 1
ATOM 700 N N . ASN A 1 88 ? 12.385 11.627 -1.973 1.00 44.19 88 ASN A N 1
ATOM 701 C CA . ASN A 1 88 ? 12.520 11.402 -0.530 1.00 44.19 88 ASN A CA 1
ATOM 702 C C . ASN A 1 88 ? 11.836 10.085 -0.160 1.00 44.19 88 ASN A C 1
ATOM 704 O O . ASN A 1 88 ? 10.639 9.895 -0.375 1.00 44.19 88 ASN A O 1
ATOM 708 N N . ALA A 1 89 ? 12.641 9.143 0.326 1.00 49.84 89 ALA A N 1
ATOM 709 C CA . ALA A 1 89 ? 12.237 7.797 0.706 1.00 49.84 89 ALA A CA 1
ATOM 710 C C . ALA A 1 89 ? 12.252 7.687 2.232 1.00 49.84 89 ALA A C 1
ATOM 712 O O . ALA A 1 89 ? 12.994 6.886 2.790 1.00 49.84 89 ALA A O 1
ATOM 713 N N . ASP A 1 90 ? 11.447 8.514 2.895 1.00 50.06 90 ASP A N 1
ATOM 714 C CA . ASP A 1 90 ? 11.473 8.635 4.358 1.00 50.06 90 ASP A CA 1
ATOM 715 C C . ASP A 1 90 ? 10.462 7.704 5.048 1.00 50.06 90 ASP A C 1
ATOM 717 O O . ASP A 1 90 ? 10.147 7.885 6.217 1.00 50.06 90 ASP A O 1
ATOM 721 N N . LEU A 1 91 ? 9.971 6.668 4.352 1.00 52.78 91 LEU A N 1
ATOM 722 C CA . LEU A 1 91 ? 9.203 5.585 4.968 1.00 52.78 91 LEU A CA 1
ATOM 723 C C . LEU A 1 91 ? 9.905 4.241 4.807 1.00 52.78 91 LEU A C 1
ATOM 725 O O . LEU A 1 91 ? 10.385 3.886 3.730 1.00 52.78 91 LEU A O 1
ATOM 729 N N . ILE A 1 92 ? 9.936 3.480 5.904 1.00 60.00 92 ILE A N 1
ATOM 730 C CA . ILE A 1 92 ? 10.472 2.119 5.944 1.00 60.00 92 ILE A CA 1
ATOM 731 C C . ILE A 1 92 ? 9.353 1.167 6.360 1.00 60.00 92 ILE A C 1
ATOM 733 O O . ILE A 1 92 ? 9.311 0.653 7.481 1.00 60.00 92 ILE A O 1
ATOM 737 N N . VAL A 1 93 ? 8.421 0.920 5.441 1.00 67.94 93 VAL A N 1
ATOM 738 C CA . VAL A 1 93 ? 7.478 -0.192 5.595 1.00 67.94 93 VAL A CA 1
ATOM 739 C C . VAL A 1 93 ? 8.125 -1.429 5.002 1.00 67.94 93 VAL A C 1
ATOM 741 O O . VAL A 1 93 ? 8.339 -1.504 3.792 1.00 67.94 93 VAL A O 1
ATOM 744 N N . ILE A 1 94 ? 8.432 -2.405 5.858 1.00 69.50 94 ILE A N 1
ATOM 745 C CA . ILE A 1 94 ? 8.836 -3.737 5.411 1.00 69.50 94 ILE A CA 1
ATOM 746 C C . ILE A 1 94 ? 7.599 -4.410 4.819 1.00 69.50 94 ILE A C 1
ATOM 748 O O . ILE A 1 94 ? 6.613 -4.650 5.514 1.00 69.50 94 ILE A O 1
ATOM 752 N N . ALA A 1 95 ? 7.660 -4.688 3.526 1.00 78.56 95 ALA A N 1
ATOM 753 C CA . ALA A 1 95 ? 6.568 -5.208 2.733 1.00 78.56 95 ALA A CA 1
ATOM 754 C C . ALA A 1 95 ? 6.951 -6.557 2.119 1.00 78.56 95 ALA A C 1
ATOM 756 O O . ALA A 1 95 ? 7.634 -6.599 1.087 1.00 78.56 95 ALA A O 1
ATOM 757 N N . PRO A 1 96 ? 6.496 -7.673 2.714 1.00 85.06 96 PRO A N 1
ATOM 758 C CA . PRO A 1 96 ? 6.537 -8.964 2.050 1.00 85.06 96 PRO A CA 1
ATOM 759 C C . PRO A 1 96 ? 5.777 -8.889 0.724 1.00 85.06 96 PRO A C 1
ATOM 761 O O . PRO A 1 96 ? 4.707 -8.278 0.644 1.00 85.06 96 PRO A O 1
ATOM 764 N N . VAL A 1 97 ? 6.289 -9.546 -0.318 1.00 86.38 97 VAL A N 1
ATOM 765 C CA . VAL A 1 97 ? 5.635 -9.513 -1.639 1.00 86.38 97 VAL A CA 1
ATOM 766 C C . VAL A 1 97 ? 4.198 -10.053 -1.601 1.00 86.38 97 VAL A C 1
ATOM 768 O O . VAL A 1 97 ? 3.324 -9.531 -2.289 1.00 86.38 97 VAL A O 1
ATOM 771 N N . ASP A 1 98 ? 3.928 -11.031 -0.736 1.00 86.50 98 ASP A N 1
ATOM 772 C CA . ASP A 1 98 ? 2.586 -11.589 -0.539 1.00 86.50 98 ASP A CA 1
ATOM 773 C C . ASP A 1 98 ? 1.639 -10.588 0.146 1.00 86.50 98 ASP A C 1
ATOM 775 O O . ASP A 1 98 ? 0.433 -10.614 -0.084 1.00 86.50 98 ASP A O 1
ATOM 779 N N . ALA A 1 99 ? 2.157 -9.679 0.979 1.00 86.75 99 ALA A N 1
ATOM 780 C CA . ALA A 1 99 ? 1.347 -8.628 1.591 1.00 86.75 99 ALA A CA 1
ATOM 781 C C . ALA A 1 99 ? 0.965 -7.553 0.560 1.00 86.75 99 ALA A C 1
ATOM 783 O O . ALA A 1 99 ? -0.187 -7.120 0.520 1.00 86.75 99 ALA A O 1
ATOM 784 N N . LEU A 1 100 ? 1.907 -7.190 -0.322 1.00 88.00 100 LEU A N 1
ATOM 785 C CA . LEU A 1 100 ? 1.651 -6.307 -1.464 1.00 88.00 100 LEU A CA 1
ATOM 786 C C . LEU A 1 100 ? 0.613 -6.886 -2.419 1.00 88.00 100 LEU A C 1
ATOM 788 O O . LEU A 1 100 ? -0.260 -6.154 -2.872 1.00 88.00 100 LEU A O 1
ATOM 792 N N . GLU A 1 101 ? 0.676 -8.187 -2.702 1.00 88.69 101 GLU A N 1
ATOM 793 C CA . GLU A 1 101 ? -0.353 -8.845 -3.504 1.00 88.69 101 GLU A CA 1
ATOM 794 C C . GLU A 1 101 ? -1.730 -8.729 -2.856 1.00 88.69 101 GLU A C 1
ATOM 796 O O . GLU A 1 101 ? -2.664 -8.261 -3.499 1.00 88.69 101 GLU A O 1
ATOM 801 N N . LYS A 1 102 ? -1.864 -9.112 -1.583 1.00 88.00 102 LYS A N 1
ATOM 802 C CA . LYS A 1 102 ? -3.156 -9.052 -0.889 1.00 88.00 102 LYS A CA 1
ATOM 803 C C . LYS A 1 102 ? -3.739 -7.646 -0.890 1.00 88.00 102 LYS A C 1
ATOM 805 O O . LYS A 1 102 ? -4.935 -7.477 -1.095 1.00 88.00 102 LYS A O 1
ATOM 810 N N . LEU A 1 103 ? -2.899 -6.634 -0.686 1.00 89.00 103 LEU A N 1
ATOM 811 C CA . LEU A 1 103 ? -3.352 -5.250 -0.707 1.00 89.00 103 LEU A CA 1
ATOM 812 C C . LEU A 1 103 ? -3.777 -4.823 -2.117 1.00 89.00 103 LEU A C 1
ATOM 814 O O . LEU A 1 103 ? -4.900 -4.368 -2.294 1.00 89.00 103 LEU A O 1
ATOM 818 N N . LEU A 1 104 ? -2.901 -4.988 -3.112 1.00 88.81 104 LEU A N 1
ATOM 819 C CA . LEU A 1 104 ? -3.090 -4.438 -4.458 1.00 88.81 104 LEU A CA 1
ATOM 820 C C . LEU A 1 104 ? -4.017 -5.271 -5.358 1.00 88.81 104 LEU A C 1
ATOM 822 O O . LEU A 1 104 ? -4.464 -4.761 -6.382 1.00 88.81 104 LEU A O 1
ATOM 826 N N . VAL A 1 105 ? -4.271 -6.539 -5.025 1.00 85.44 105 VAL A N 1
ATOM 827 C CA . VAL A 1 105 ? -4.989 -7.487 -5.896 1.00 85.44 105 VAL A CA 1
ATOM 828 C C . VAL A 1 105 ? -6.228 -8.089 -5.233 1.00 85.44 105 VAL A C 1
ATOM 830 O O . VAL A 1 105 ? -7.227 -8.271 -5.915 1.00 85.44 105 VAL A O 1
ATOM 833 N N . GLU A 1 106 ? -6.200 -8.411 -3.934 1.00 81.44 106 GLU A N 1
ATOM 834 C CA . GLU A 1 106 ? -7.413 -8.898 -3.238 1.00 81.44 106 GLU A CA 1
ATOM 835 C C . GLU A 1 106 ? -8.308 -7.747 -2.747 1.00 81.44 106 GLU A C 1
ATOM 837 O O . GLU A 1 106 ? -9.465 -7.966 -2.401 1.00 81.44 106 GLU A O 1
ATOM 842 N N . GLU A 1 107 ? -7.769 -6.527 -2.697 1.00 80.81 107 GLU A N 1
ATOM 843 C CA . GLU A 1 107 ? -8.457 -5.240 -2.510 1.00 80.81 107 GLU A CA 1
ATOM 844 C C . GLU A 1 107 ? -9.250 -5.024 -1.215 1.00 80.81 107 GLU A C 1
ATOM 846 O O . GLU A 1 107 ? -9.651 -3.895 -0.933 1.00 80.81 107 GLU A O 1
ATOM 851 N N . LYS A 1 108 ? -9.414 -6.048 -0.370 1.00 82.56 108 LYS A N 1
ATOM 852 C CA . LYS A 1 108 ? -10.259 -5.998 0.837 1.00 82.56 108 LYS A CA 1
ATOM 853 C C . LYS A 1 108 ? -10.002 -4.780 1.732 1.00 82.56 108 LYS A C 1
ATOM 855 O O . LYS A 1 108 ? -10.940 -4.209 2.273 1.00 82.56 108 LYS A O 1
ATOM 860 N N . TYR A 1 109 ? -8.737 -4.398 1.900 1.00 90.56 109 TYR A N 1
ATOM 861 C CA . TYR A 1 109 ? -8.332 -3.241 2.709 1.00 90.56 109 TYR A CA 1
ATOM 862 C C . TYR A 1 109 ? -7.666 -2.137 1.875 1.00 90.56 109 TYR A C 1
ATOM 864 O O . TYR A 1 109 ? -7.123 -1.182 2.429 1.00 90.56 109 TYR A O 1
ATOM 872 N N . LEU A 1 110 ? -7.725 -2.239 0.542 1.00 89.69 110 LEU A N 1
ATOM 873 C CA . LEU A 1 110 ? -7.144 -1.253 -0.371 1.00 89.69 110 LEU A CA 1
ATOM 874 C C . LEU A 1 110 ? -7.795 0.117 -0.187 1.00 89.69 110 LEU A C 1
ATOM 876 O O . LEU A 1 110 ? -7.097 1.123 -0.171 1.00 89.69 110 LEU A O 1
ATOM 880 N N . LEU A 1 111 ? -9.115 0.157 0.006 1.00 92.69 111 LEU A N 1
ATOM 881 C CA . LEU A 1 111 ? -9.850 1.405 0.220 1.00 92.69 111 LEU A CA 1
ATOM 882 C C . LEU A 1 111 ? -9.448 2.119 1.518 1.00 92.69 111 LEU A C 1
ATOM 884 O O . LEU A 1 111 ? -9.362 3.344 1.524 1.00 92.69 111 LEU A O 1
ATOM 888 N N . LEU A 1 112 ? -9.124 1.375 2.582 1.00 93.69 112 LEU A N 1
ATOM 889 C CA . LEU A 1 112 ? -8.589 1.966 3.812 1.00 93.69 112 LEU A CA 1
ATOM 890 C C . LEU A 1 112 ? -7.212 2.585 3.566 1.00 93.69 112 LEU A C 1
ATOM 892 O O . LEU A 1 112 ? -6.979 3.729 3.944 1.00 93.69 112 LEU A O 1
ATOM 896 N N . ALA A 1 113 ? -6.320 1.864 2.881 1.00 91.75 113 ALA A N 1
ATOM 897 C CA . ALA A 1 113 ? -5.014 2.400 2.512 1.00 91.75 113 ALA A CA 1
ATOM 898 C C . ALA A 1 113 ? -5.142 3.659 1.633 1.00 91.75 113 ALA A C 1
ATOM 900 O O . ALA A 1 113 ? -4.461 4.649 1.888 1.00 91.75 113 ALA A O 1
ATOM 901 N N . LYS A 1 114 ? -6.060 3.661 0.652 1.00 91.06 114 LYS A N 1
ATOM 902 C CA . LYS A 1 114 ? -6.370 4.843 -0.172 1.00 91.06 114 LYS A CA 1
ATOM 903 C C . LYS A 1 114 ? -6.810 6.019 0.684 1.00 91.06 114 LYS A C 1
ATOM 905 O O . LYS A 1 114 ? -6.244 7.097 0.557 1.00 91.06 114 LYS A O 1
ATOM 910 N N . HIS A 1 115 ? -7.787 5.809 1.562 1.00 93.06 115 HIS A N 1
ATOM 911 C CA . HIS A 1 115 ? -8.297 6.863 2.431 1.00 93.06 115 HIS A CA 1
ATOM 912 C C . HIS A 1 115 ? -7.174 7.480 3.274 1.00 93.06 115 HIS A C 1
ATOM 914 O O . HIS A 1 115 ? -6.979 8.692 3.256 1.00 93.06 115 HIS A O 1
ATOM 920 N N . LEU A 1 116 ? -6.365 6.645 3.924 1.00 92.12 116 LEU A N 1
ATOM 921 C CA . LEU A 1 116 ? -5.255 7.083 4.771 1.00 92.12 116 LEU A CA 1
ATOM 922 C C . LEU A 1 116 ? -4.148 7.832 4.009 1.00 92.12 116 LEU A C 1
ATOM 924 O O . LEU A 1 116 ? -3.549 8.755 4.559 1.00 92.12 116 LEU A O 1
ATOM 928 N N . LEU A 1 117 ? -3.896 7.482 2.745 1.00 88.19 117 LEU A N 1
ATOM 929 C CA . LEU A 1 117 ? -2.957 8.203 1.878 1.00 88.19 117 LEU A CA 1
ATOM 930 C C . LEU A 1 117 ? -3.451 9.608 1.494 1.00 88.19 117 LEU A C 1
ATOM 932 O O . LEU A 1 117 ? -2.638 10.499 1.262 1.00 88.19 117 LEU A O 1
ATOM 936 N N . THR A 1 118 ? -4.771 9.829 1.452 1.00 89.62 118 THR A N 1
ATOM 937 C CA . THR A 1 118 ? -5.345 11.156 1.152 1.00 89.62 118 THR A CA 1
ATOM 938 C C . THR A 1 118 ? -5.320 12.122 2.334 1.00 89.62 118 THR A C 1
ATOM 940 O O . THR A 1 118 ? -5.566 13.317 2.159 1.00 89.62 118 THR A O 1
ATOM 943 N N . VAL A 1 119 ? -5.014 11.629 3.536 1.00 90.25 119 VAL A N 1
ATOM 944 C CA . VAL A 1 119 ? -4.956 12.457 4.739 1.00 90.25 119 VAL A CA 1
ATOM 945 C C . VAL A 1 119 ? -3.785 13.445 4.614 1.00 90.25 119 VAL A C 1
ATOM 947 O O . VAL A 1 119 ? -2.659 13.019 4.325 1.00 90.25 119 VAL A O 1
ATOM 950 N N . PRO A 1 120 ? -3.997 14.756 4.846 1.00 87.06 120 PRO A N 1
ATOM 951 C CA . PRO A 1 120 ? -2.938 15.757 4.762 1.00 87.06 120 PRO A CA 1
ATOM 952 C C . PRO A 1 120 ? -1.734 15.430 5.650 1.00 87.06 120 PRO A C 1
ATOM 954 O O . PRO A 1 120 ? -1.883 14.929 6.763 1.00 87.06 120 PRO A O 1
ATOM 957 N N . ALA A 1 121 ? -0.528 15.772 5.188 1.00 81.56 121 ALA A N 1
ATOM 958 C CA . ALA A 1 121 ? 0.710 15.520 5.933 1.00 81.56 121 ALA A CA 1
ATOM 959 C C . ALA A 1 121 ? 0.769 16.240 7.295 1.00 81.56 121 ALA A C 1
ATOM 961 O O . ALA A 1 121 ? 1.448 15.770 8.199 1.00 81.56 121 ALA A O 1
ATOM 962 N N . ALA A 1 122 ? 0.035 17.349 7.451 1.00 84.19 122 ALA A N 1
ATOM 963 C CA . ALA A 1 122 ? -0.074 18.082 8.713 1.00 84.19 122 ALA A CA 1
ATOM 964 C C . ALA A 1 122 ? -0.892 17.339 9.787 1.00 84.19 122 ALA A C 1
ATOM 966 O O . ALA A 1 122 ? -0.823 17.693 10.961 1.00 84.19 122 ALA A O 1
ATOM 967 N N . THR A 1 123 ? -1.677 16.329 9.402 1.00 89.56 123 THR A N 1
ATOM 968 C CA . THR A 1 123 ? -2.454 15.512 10.335 1.00 89.56 123 THR A CA 1
ATOM 969 C C . THR A 1 123 ? -1.616 14.318 10.781 1.00 89.56 123 THR A C 1
ATOM 971 O O . THR A 1 123 ? -1.316 13.421 9.985 1.00 89.56 123 THR A O 1
ATOM 974 N N . THR A 1 124 ? -1.245 14.312 12.061 1.00 90.44 124 THR A N 1
ATOM 975 C CA . THR A 1 124 ? -0.433 13.257 12.685 1.00 90.44 124 THR A CA 1
ATOM 976 C C . THR A 1 124 ? -1.269 12.174 13.343 1.00 90.44 124 THR A C 1
ATOM 978 O O . THR A 1 124 ? -0.800 11.049 13.443 1.00 90.44 124 THR A O 1
ATOM 981 N N . ASP A 1 125 ? -2.501 12.478 13.749 1.00 94.69 125 ASP A N 1
ATOM 982 C CA . ASP A 1 125 ? -3.364 11.559 14.485 1.00 94.69 125 ASP A CA 1
ATOM 983 C C . ASP A 1 125 ? -4.783 11.581 13.921 1.00 94.69 125 ASP A C 1
ATOM 985 O O . ASP A 1 125 ? -5.305 12.626 13.525 1.00 94.69 125 ASP A O 1
ATOM 989 N N . LEU A 1 126 ? -5.405 10.408 13.884 1.00 95.19 126 LEU A N 1
ATOM 990 C CA . LEU A 1 126 ? -6.778 10.190 13.451 1.00 95.19 126 LEU A CA 1
ATOM 991 C C . LEU A 1 126 ? -7.480 9.293 14.453 1.00 95.19 126 LEU A C 1
ATOM 993 O O . LEU A 1 126 ? -6.887 8.360 14.989 1.00 95.19 126 LEU A O 1
ATOM 997 N N . GLN A 1 127 ? -8.768 9.529 14.639 1.00 96.50 127 GLN A N 1
ATOM 998 C CA . GLN A 1 127 ? -9.636 8.635 15.380 1.00 96.50 127 GLN A CA 1
ATOM 999 C C . GLN A 1 127 ? -10.801 8.252 14.482 1.00 96.50 127 GLN A C 1
ATOM 1001 O O . GLN A 1 127 ? -11.411 9.125 13.870 1.00 96.50 127 GLN A O 1
ATOM 1006 N N . PHE A 1 128 ? -11.109 6.961 14.443 1.00 96.25 128 PHE A N 1
ATOM 1007 C CA . PHE A 1 128 ? -12.269 6.429 13.748 1.00 96.25 128 PHE A CA 1
ATOM 1008 C C . PHE A 1 128 ? -13.116 5.599 14.697 1.00 96.25 128 PHE A C 1
ATOM 1010 O O . PHE A 1 128 ? -12.596 4.876 15.550 1.00 96.25 128 PHE A O 1
ATOM 1017 N N . ARG A 1 129 ? -14.426 5.623 14.483 1.00 96.69 129 ARG A N 1
ATOM 1018 C CA . ARG A 1 129 ? -15.296 4.526 14.884 1.00 96.69 129 ARG A CA 1
ATOM 1019 C C . ARG A 1 129 ? -15.046 3.331 13.974 1.00 96.69 129 ARG A C 1
ATOM 1021 O O . ARG A 1 129 ? -14.826 3.485 12.774 1.00 96.69 129 ARG A O 1
ATOM 1028 N N . ILE A 1 130 ? -15.172 2.120 14.509 1.00 95.19 130 ILE A N 1
ATOM 1029 C CA . ILE A 1 130 ? -15.051 0.894 13.704 1.00 95.19 130 ILE A CA 1
ATOM 1030 C C . ILE A 1 130 ? -16.056 0.906 12.533 1.00 95.19 130 ILE A C 1
ATOM 1032 O O . ILE A 1 130 ? -15.714 0.481 11.432 1.00 95.19 130 ILE A O 1
ATOM 1036 N N . ALA A 1 131 ? -17.253 1.469 12.734 1.00 95.31 131 ALA A N 1
ATOM 1037 C CA . ALA A 1 131 ? -18.253 1.648 11.678 1.00 95.31 131 ALA A CA 1
ATOM 1038 C C . ALA A 1 131 ? -17.801 2.601 10.550 1.00 95.31 131 ALA A C 1
ATOM 1040 O O . ALA A 1 131 ? -18.037 2.309 9.383 1.00 95.31 131 ALA A O 1
ATOM 1041 N N . GLU A 1 132 ? -17.088 3.688 10.862 1.00 96.19 132 GLU A N 1
ATOM 1042 C CA . GLU A 1 132 ? -16.558 4.613 9.842 1.00 96.19 132 GLU A CA 1
ATOM 1043 C C . GLU A 1 132 ? -15.514 3.910 8.961 1.00 96.19 132 GLU A C 1
ATOM 1045 O O . GLU A 1 132 ? -15.447 4.127 7.752 1.00 96.19 132 GLU A O 1
ATOM 1050 N N . ILE A 1 133 ? -14.730 2.995 9.539 1.00 94.69 133 ILE A N 1
ATOM 1051 C CA . ILE A 1 133 ? -13.799 2.167 8.764 1.00 94.69 133 ILE A CA 1
ATOM 1052 C C . ILE A 1 133 ? -14.556 1.203 7.853 1.00 94.69 133 ILE A C 1
ATOM 1054 O O . ILE A 1 133 ? -14.151 1.032 6.706 1.00 94.69 133 ILE A O 1
ATOM 1058 N N . GLU A 1 134 ? -15.647 0.592 8.324 1.00 94.75 134 GLU A N 1
ATOM 1059 C CA . GLU A 1 134 ? -16.511 -0.272 7.504 1.00 94.75 134 GLU A CA 1
ATOM 1060 C C . GLU A 1 134 ? -17.125 0.476 6.315 1.00 94.75 134 GLU A C 1
ATOM 1062 O O . GLU A 1 134 ? -17.189 -0.073 5.212 1.00 94.75 134 GLU A O 1
ATOM 1067 N N . GLU A 1 135 ? -17.503 1.742 6.503 1.00 94.94 135 GLU A N 1
ATOM 1068 C CA . GLU A 1 135 ? -17.954 2.627 5.425 1.00 94.94 135 GLU A CA 1
ATOM 1069 C C . GLU A 1 135 ? -16.835 2.894 4.409 1.00 94.94 135 GLU A C 1
ATOM 1071 O O . GLU A 1 135 ? -17.048 2.758 3.200 1.00 94.94 135 GLU A O 1
ATOM 1076 N N . VAL A 1 136 ? -15.620 3.196 4.884 1.00 93.62 136 VAL A N 1
ATOM 1077 C CA . VAL A 1 136 ? -14.442 3.405 4.026 1.00 93.62 136 VAL A CA 1
ATOM 1078 C C . VAL A 1 136 ? -14.110 2.147 3.221 1.00 93.62 136 VAL A C 1
ATOM 1080 O O . VAL A 1 136 ? -13.905 2.238 2.008 1.00 93.62 136 VAL A O 1
ATOM 1083 N N . VAL A 1 137 ? -14.074 0.967 3.853 1.00 91.56 137 VAL A N 1
ATOM 1084 C CA . VAL A 1 137 ? -13.772 -0.300 3.158 1.00 91.56 137 VAL A CA 1
ATOM 1085 C C . VAL A 1 137 ? -14.962 -0.880 2.397 1.00 91.56 137 VAL A C 1
ATOM 1087 O O . VAL A 1 137 ? -14.790 -1.852 1.664 1.00 91.56 137 VAL A O 1
ATOM 1090 N N . ARG A 1 138 ? -16.150 -0.276 2.534 1.00 92.12 138 ARG A N 1
ATOM 1091 C CA . ARG A 1 138 ? -17.414 -0.706 1.911 1.00 92.12 138 ARG A CA 1
ATOM 1092 C C . ARG A 1 138 ? -17.763 -2.162 2.221 1.00 92.12 138 ARG A C 1
ATOM 1094 O O . ARG A 1 138 ? -18.295 -2.883 1.378 1.00 92.12 138 ARG A O 1
ATOM 1101 N N . ALA A 1 139 ? -17.424 -2.603 3.426 1.00 90.88 139 ALA A N 1
ATOM 1102 C CA . ALA A 1 139 ? -17.616 -3.969 3.883 1.00 90.88 139 ALA A CA 1
ATOM 1103 C C . ALA A 1 139 ? -17.611 -4.023 5.409 1.00 90.88 139 ALA A C 1
ATOM 1105 O O . ALA A 1 139 ? -16.901 -3.266 6.066 1.00 90.88 139 ALA A O 1
ATOM 1106 N N . HIS A 1 140 ? -18.336 -4.985 5.975 1.00 92.12 140 HIS A N 1
ATOM 1107 C CA . HIS A 1 140 ? -18.225 -5.263 7.400 1.00 92.12 140 HIS A CA 1
ATOM 1108 C C . HIS A 1 140 ? -16.858 -5.865 7.732 1.00 92.12 140 HIS A C 1
ATOM 1110 O O . HIS A 1 140 ? -16.366 -6.784 7.062 1.00 92.12 140 HIS A O 1
ATOM 1116 N N . LEU A 1 141 ? -16.257 -5.360 8.803 1.00 92.38 141 LEU A N 1
ATOM 1117 C CA . LEU A 1 141 ? -15.082 -5.952 9.402 1.00 92.38 141 LEU A CA 1
ATOM 1118 C C . LEU A 1 141 ? -15.478 -7.271 10.077 1.00 92.38 141 LEU A C 1
ATOM 1120 O O . LEU A 1 141 ? -16.607 -7.436 10.548 1.00 92.38 141 LEU A O 1
ATOM 1124 N N . PRO A 1 142 ? -14.560 -8.249 10.116 1.00 92.38 142 PRO A N 1
ATOM 1125 C CA . PRO A 1 142 ? -14.847 -9.516 10.768 1.00 92.38 142 PRO A CA 1
ATOM 1126 C C . PRO A 1 142 ? -15.118 -9.285 12.271 1.00 92.38 142 PRO A C 1
ATOM 1128 O O . PRO A 1 142 ? -14.547 -8.350 12.844 1.00 92.38 142 PRO A O 1
ATOM 1131 N N . PRO A 1 143 ? -15.946 -10.115 12.937 1.00 92.12 143 PRO A N 1
ATOM 1132 C CA . PRO A 1 143 ? -16.301 -9.932 14.351 1.00 92.12 143 PRO A CA 1
ATOM 1133 C C . PRO A 1 143 ? -15.092 -9.769 15.284 1.00 92.12 143 PRO A C 1
ATOM 1135 O O . PRO A 1 143 ? -15.164 -9.095 16.309 1.00 92.12 143 PRO A O 1
ATOM 1138 N N . GLU A 1 144 ? -13.956 -10.361 14.921 1.00 92.38 144 GLU A N 1
ATOM 1139 C CA . GLU A 1 144 ? -12.682 -10.250 15.619 1.00 92.38 144 GLU A CA 1
ATOM 1140 C C . GLU A 1 144 ? -12.191 -8.807 15.774 1.00 92.38 144 GLU A C 1
ATOM 1142 O O . GLU A 1 144 ? -11.539 -8.524 16.774 1.00 92.38 144 GLU A O 1
ATOM 1147 N N . ALA A 1 145 ? -12.523 -7.899 14.850 1.00 91.94 145 ALA A N 1
ATOM 1148 C CA . ALA A 1 145 ? -12.141 -6.488 14.936 1.00 91.94 145 ALA A CA 1
ATOM 1149 C C . ALA A 1 145 ? -12.759 -5.780 16.153 1.00 91.94 145 ALA A C 1
ATOM 1151 O O . ALA A 1 145 ? -12.158 -4.851 16.683 1.00 91.94 145 ALA A O 1
ATOM 1152 N N . ARG A 1 146 ? -13.928 -6.246 16.613 1.00 92.62 146 ARG A N 1
ATOM 1153 C CA . ARG A 1 146 ? -14.630 -5.723 17.799 1.00 92.62 146 ARG A CA 1
ATOM 1154 C C . ARG A 1 146 ? -14.388 -6.557 19.054 1.00 92.62 146 ARG A C 1
ATOM 1156 O O . ARG A 1 146 ? -14.532 -6.076 20.164 1.00 92.62 146 ARG A O 1
ATOM 1163 N N . ARG A 1 147 ? -14.025 -7.832 18.892 1.00 91.56 147 ARG A N 1
ATOM 1164 C CA . ARG A 1 147 ? -13.839 -8.763 20.019 1.00 91.56 147 ARG A CA 1
ATOM 1165 C C . ARG A 1 147 ? -12.417 -8.800 20.552 1.00 91.56 147 ARG A C 1
ATOM 1167 O O . ARG A 1 147 ? -12.217 -9.131 21.716 1.00 91.56 147 ARG A O 1
ATOM 1174 N N . PHE A 1 148 ? -11.430 -8.555 19.695 1.00 91.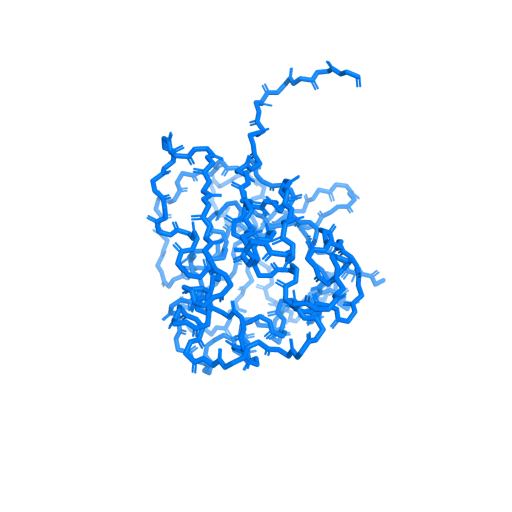56 148 PHE A N 1
ATOM 1175 C CA . PHE A 1 148 ? -10.033 -8.774 20.035 1.00 91.56 148 PHE A CA 1
ATOM 1176 C C . PHE A 1 148 ? -9.183 -7.556 19.651 1.00 91.56 148 PHE A C 1
ATOM 1178 O O . PHE A 1 148 ? -8.887 -7.374 18.468 1.00 91.56 148 PHE A O 1
ATOM 1185 N N . PRO A 1 149 ? -8.693 -6.767 20.630 1.00 90.62 149 PRO A N 1
ATOM 1186 C CA . PRO A 1 149 ? -7.803 -5.629 20.372 1.00 90.62 149 PRO A CA 1
ATOM 1187 C C . PRO A 1 149 ? -6.573 -5.995 19.528 1.00 90.62 149 PRO A C 1
ATOM 1189 O O . PRO A 1 149 ? -6.119 -5.221 18.690 1.00 90.62 149 PRO A O 1
ATOM 1192 N N . ASN A 1 150 ? -6.066 -7.226 19.673 1.00 90.88 150 ASN A N 1
ATOM 1193 C CA . ASN A 1 150 ? -4.930 -7.732 18.898 1.00 90.88 150 ASN A CA 1
ATOM 1194 C C . ASN A 1 150 ? -5.193 -7.827 17.382 1.00 90.88 150 ASN A C 1
ATOM 1196 O O . ASN A 1 150 ? -4.246 -7.984 16.610 1.00 90.88 150 ASN A O 1
ATOM 1200 N N . TRP A 1 151 ? -6.450 -7.738 16.938 1.00 92.44 151 TRP A N 1
ATOM 1201 C CA . TRP A 1 151 ? -6.793 -7.679 15.525 1.00 92.44 151 TRP A CA 1
ATOM 1202 C C . TRP A 1 151 ? -6.237 -6.410 14.864 1.00 92.44 151 TRP A C 1
ATOM 1204 O O . TRP A 1 151 ? -5.849 -6.472 13.695 1.00 92.44 151 TRP A O 1
ATOM 1214 N N . TRP A 1 152 ? -6.127 -5.324 15.638 1.00 93.50 152 TRP A N 1
ATOM 1215 C CA . TRP A 1 152 ? -5.581 -4.020 15.254 1.00 93.50 152 TRP A CA 1
ATOM 1216 C C . TRP A 1 152 ? -4.061 -3.902 15.444 1.00 93.50 152 TRP A C 1
ATOM 1218 O O . TRP A 1 152 ? -3.486 -2.840 15.224 1.00 93.50 152 TRP A O 1
ATOM 1228 N N . ALA A 1 153 ? -3.376 -4.976 15.848 1.00 90.75 153 ALA A N 1
ATOM 1229 C CA . ALA A 1 153 ? -1.936 -4.934 16.078 1.00 90.75 153 ALA A CA 1
ATOM 1230 C C . ALA A 1 153 ? -1.149 -4.622 14.787 1.00 90.75 153 ALA A C 1
ATOM 1232 O O . ALA A 1 153 ? -1.387 -5.226 13.739 1.00 90.75 153 ALA A O 1
ATOM 1233 N N . ASN A 1 154 ? -0.141 -3.748 14.895 1.00 88.94 154 ASN A N 1
ATOM 1234 C CA . ASN A 1 154 ? 0.761 -3.348 13.804 1.00 88.94 154 ASN A CA 1
ATOM 1235 C C . ASN A 1 154 ? 1.766 -4.459 13.441 1.00 88.94 154 ASN A C 1
ATOM 1237 O O . ASN A 1 154 ? 2.966 -4.371 13.718 1.00 88.94 154 ASN A O 1
ATOM 1241 N N . GLN A 1 155 ? 1.280 -5.553 12.859 1.00 80.12 155 GLN A N 1
ATOM 1242 C CA . GLN A 1 155 ? 2.109 -6.711 12.534 1.00 80.12 155 GLN A CA 1
ATOM 1243 C C . GLN A 1 155 ? 2.810 -6.543 11.180 1.00 80.12 155 GLN A C 1
ATOM 1245 O O . GLN A 1 155 ? 2.180 -6.568 10.128 1.00 80.12 155 GLN A O 1
ATOM 1250 N N . LYS A 1 156 ? 4.148 -6.452 11.220 1.00 65.25 156 LYS A N 1
ATOM 1251 C CA . LYS A 1 156 ? 5.028 -6.345 10.038 1.00 65.25 156 LYS A CA 1
ATOM 1252 C C . LYS A 1 156 ? 5.109 -7.630 9.202 1.00 65.25 156 LYS A C 1
ATOM 1254 O O . LYS A 1 156 ? 5.552 -7.589 8.061 1.00 65.25 156 LYS A O 1
ATOM 1259 N N . THR A 1 157 ? 4.736 -8.782 9.762 1.00 57.50 157 THR A N 1
ATOM 1260 C CA . THR A 1 157 ? 4.882 -10.091 9.109 1.00 57.50 157 THR A CA 1
ATOM 1261 C C . THR A 1 157 ? 3.635 -10.954 9.306 1.00 57.50 157 THR A C 1
ATOM 1263 O O . THR A 1 157 ? 2.986 -10.907 10.349 1.00 57.50 157 THR A O 1
ATOM 1266 N N . GLY A 1 158 ? 3.296 -11.770 8.301 1.00 57.94 158 GLY A N 1
ATOM 1267 C CA . GLY A 1 158 ? 2.273 -12.816 8.413 1.00 57.94 158 GLY A CA 1
ATOM 1268 C C . GLY A 1 158 ? 1.037 -12.640 7.523 1.00 57.94 158 GLY A C 1
ATOM 1269 O O . GLY A 1 158 ? 1.035 -11.915 6.535 1.00 57.94 158 GLY A O 1
ATOM 1270 N N . LYS A 1 159 ? -0.035 -13.376 7.854 1.00 61.75 159 LYS A N 1
ATOM 1271 C CA . LYS A 1 159 ? -1.272 -13.479 7.050 1.00 61.75 159 LYS A CA 1
ATOM 1272 C C . LYS A 1 159 ? -2.252 -12.303 7.236 1.00 61.75 159 LYS A C 1
ATOM 1274 O O . LYS A 1 159 ? -3.316 -12.331 6.620 1.00 61.75 159 LYS A O 1
ATOM 1279 N N . ARG A 1 160 ? -1.923 -11.315 8.076 1.00 72.44 160 ARG A N 1
ATOM 1280 C CA . ARG A 1 160 ? -2.801 -10.210 8.502 1.00 72.44 160 ARG A CA 1
ATOM 1281 C C . ARG A 1 160 ? -2.787 -9.066 7.483 1.00 72.44 160 ARG A C 1
ATOM 1283 O O . ARG A 1 160 ? -2.107 -8.063 7.669 1.00 72.44 160 ARG A O 1
ATOM 1290 N N . SER A 1 161 ? -3.533 -9.232 6.394 1.00 79.12 161 SER A N 1
ATOM 1291 C CA . SER A 1 161 ? -3.623 -8.228 5.325 1.00 79.12 161 SER A CA 1
ATOM 1292 C C . SER A 1 161 ? -4.234 -6.901 5.771 1.00 79.12 161 SER A C 1
ATOM 1294 O O . SER A 1 161 ? -3.961 -5.891 5.132 1.00 79.12 161 SER A O 1
ATOM 1296 N N . GLN A 1 162 ? -5.003 -6.879 6.868 1.00 88.12 162 GLN A N 1
ATOM 1297 C CA . GLN A 1 162 ? -5.541 -5.633 7.413 1.00 88.12 162 GLN A CA 1
ATOM 1298 C C . GLN A 1 162 ? -4.430 -4.698 7.878 1.00 88.12 162 GLN A C 1
ATOM 1300 O O . GLN A 1 162 ? -4.399 -3.546 7.464 1.00 88.12 162 GLN A O 1
ATOM 1305 N N . ALA A 1 163 ? -3.474 -5.216 8.657 1.00 89.25 163 ALA A N 1
ATOM 1306 C CA . ALA A 1 163 ? -2.475 -4.375 9.300 1.00 89.25 163 ALA A CA 1
ATOM 1307 C C . ALA A 1 163 ? -1.538 -3.738 8.291 1.00 89.25 163 ALA A C 1
ATOM 1309 O O . ALA A 1 163 ? -1.198 -2.560 8.374 1.00 89.25 163 ALA A O 1
ATOM 1310 N N . PHE A 1 164 ? -1.214 -4.512 7.263 1.00 87.56 164 PHE A N 1
ATOM 1311 C CA . PHE A 1 164 ? -0.419 -4.028 6.160 1.00 87.56 164 PHE A CA 1
ATOM 1312 C C . PHE A 1 164 ? -1.063 -2.837 5.432 1.00 87.56 164 PHE A C 1
ATOM 1314 O O . PHE A 1 164 ? -0.329 -1.989 4.944 1.00 87.56 164 PHE A O 1
ATOM 1321 N N . ALA A 1 165 ? -2.395 -2.722 5.383 1.00 90.12 165 ALA A N 1
ATOM 1322 C CA . ALA A 1 165 ? -3.058 -1.629 4.673 1.00 90.12 165 ALA A CA 1
ATOM 1323 C C . ALA A 1 165 ? -2.767 -0.251 5.285 1.00 90.12 165 ALA A C 1
ATOM 1325 O O . ALA A 1 165 ? -2.377 0.663 4.561 1.00 90.12 165 ALA A O 1
ATOM 1326 N N . TRP A 1 166 ? -2.905 -0.097 6.606 1.00 91.19 166 TRP A N 1
ATOM 1327 C CA . TRP A 1 166 ? -2.590 1.174 7.266 1.00 91.19 166 TRP A CA 1
ATOM 1328 C C . TRP A 1 166 ? -1.083 1.401 7.378 1.00 91.19 166 TRP A C 1
ATOM 1330 O O . TRP A 1 166 ? -0.615 2.508 7.124 1.00 91.19 166 TRP A O 1
ATOM 1340 N N . MET A 1 167 ? -0.310 0.343 7.643 1.00 88.62 167 MET A N 1
ATOM 1341 C CA . MET A 1 167 ? 1.149 0.430 7.715 1.00 88.62 167 MET A CA 1
ATOM 1342 C C . MET A 1 167 ? 1.762 0.866 6.387 1.00 88.62 167 MET A C 1
ATOM 1344 O O . MET A 1 167 ? 2.599 1.760 6.376 1.00 88.62 167 MET A O 1
ATOM 1348 N N . ALA A 1 168 ? 1.327 0.287 5.264 1.00 85.56 168 ALA A N 1
ATOM 1349 C CA . ALA A 1 168 ? 1.805 0.657 3.933 1.00 85.56 168 ALA A CA 1
ATOM 1350 C C . ALA A 1 168 ? 1.380 2.073 3.510 1.00 85.56 168 ALA A C 1
ATOM 1352 O O . ALA A 1 168 ? 2.021 2.653 2.639 1.00 85.56 168 ALA A O 1
ATOM 1353 N N . ALA A 1 169 ? 0.342 2.629 4.140 1.00 87.25 169 ALA A N 1
ATOM 1354 C CA . ALA A 1 169 ? -0.065 4.026 4.001 1.00 87.25 169 ALA A CA 1
ATOM 1355 C C . ALA A 1 169 ? 0.651 4.973 4.989 1.00 87.25 169 ALA A C 1
ATOM 1357 O O . ALA A 1 169 ? 0.342 6.161 5.019 1.00 87.25 169 ALA A O 1
ATOM 1358 N N . GLY A 1 170 ? 1.579 4.466 5.809 1.00 87.00 170 GLY A N 1
ATOM 1359 C CA . GLY A 1 170 ? 2.361 5.262 6.756 1.00 87.00 170 GLY A CA 1
ATOM 1360 C C . GLY A 1 170 ? 1.699 5.531 8.104 1.00 87.00 170 GLY A C 1
ATOM 1361 O O . GLY A 1 170 ? 2.128 6.426 8.832 1.00 87.00 170 GLY A O 1
ATOM 1362 N N . TRP A 1 171 ? 0.678 4.756 8.456 1.00 90.19 171 TRP A N 1
ATOM 1363 C CA . TRP A 1 171 ? -0.050 4.871 9.715 1.00 90.19 171 TRP A CA 1
ATOM 1364 C C . TRP A 1 171 ? 0.186 3.654 10.601 1.00 90.19 171 TRP A C 1
ATOM 1366 O O . TRP A 1 171 ? 0.399 2.542 10.122 1.00 90.19 171 TRP A O 1
ATOM 1376 N N . LEU A 1 172 ? 0.109 3.850 11.911 1.00 91.62 172 LEU A N 1
ATOM 1377 C CA . LEU A 1 172 ? 0.131 2.796 12.919 1.00 91.62 172 LEU A CA 1
ATOM 1378 C C . LEU A 1 172 ? -1.080 2.966 13.824 1.00 91.62 172 LEU A C 1
ATOM 1380 O O . LEU A 1 172 ? -1.419 4.087 14.180 1.00 91.62 172 LEU A O 1
ATOM 1384 N N . VAL A 1 173 ? -1.708 1.867 14.235 1.00 94.62 173 VAL A N 1
ATOM 1385 C CA . VAL A 1 173 ? -2.692 1.926 15.321 1.00 94.62 173 VAL A CA 1
ATOM 1386 C C . VAL A 1 173 ? -1.946 2.253 16.611 1.00 94.62 173 VAL A C 1
ATOM 1388 O O . VAL A 1 173 ? -1.041 1.507 16.995 1.00 94.62 173 VAL A O 1
ATOM 1391 N N . SER A 1 174 ? -2.302 3.360 17.253 1.00 94.19 174 SER A N 1
ATOM 1392 C CA . SER A 1 174 ? -1.732 3.798 18.531 1.00 94.19 174 SER A CA 1
ATOM 1393 C C . SER A 1 174 ? -2.594 3.376 19.718 1.00 94.19 174 SER A C 1
ATOM 1395 O O . SER A 1 174 ? -2.058 3.052 20.775 1.00 94.19 174 SER A O 1
ATOM 1397 N N . GLU A 1 175 ? -3.914 3.299 19.535 1.00 94.31 175 GLU A N 1
ATOM 1398 C CA . GLU A 1 175 ? -4.869 2.933 20.582 1.00 94.31 175 GLU A CA 1
ATOM 1399 C C . GLU A 1 175 ? -6.108 2.254 19.982 1.00 94.31 175 GLU A C 1
ATOM 1401 O O . GLU A 1 175 ? -6.522 2.566 18.864 1.00 94.31 175 GLU A O 1
ATOM 1406 N N . ILE A 1 176 ? -6.710 1.332 20.730 1.00 95.62 176 ILE A N 1
ATOM 1407 C CA . ILE A 1 176 ? -7.982 0.685 20.399 1.00 95.62 176 ILE A CA 1
ATOM 1408 C C . ILE A 1 176 ? -8.808 0.549 21.678 1.00 95.62 176 ILE A C 1
ATOM 1410 O O . ILE A 1 176 ? -8.371 -0.083 22.639 1.00 95.62 176 ILE A O 1
ATOM 1414 N N . ASP A 1 177 ? -10.007 1.115 21.654 1.00 94.25 177 ASP A N 1
ATOM 1415 C CA . ASP A 1 177 ? -11.045 0.951 22.663 1.00 94.25 177 ASP A CA 1
ATOM 1416 C C . ASP A 1 177 ? -12.203 0.171 22.027 1.00 94.25 177 ASP A C 1
ATOM 1418 O O . ASP A 1 177 ? -12.987 0.703 21.238 1.00 94.25 177 ASP A O 1
ATOM 1422 N N . VAL A 1 178 ? -12.266 -1.128 22.326 1.00 88.75 178 VAL A N 1
ATOM 1423 C CA . VAL A 1 178 ? -13.304 -2.022 21.792 1.00 88.75 178 VAL A CA 1
ATOM 1424 C C . VAL A 1 178 ? -14.674 -1.777 22.420 1.00 88.75 178 VAL A C 1
ATOM 1426 O O . VAL A 1 178 ? -15.677 -2.050 21.771 1.00 88.75 178 VAL A O 1
ATOM 1429 N N . ASP A 1 179 ? -14.731 -1.243 23.643 1.00 89.25 179 ASP A N 1
ATOM 1430 C CA . ASP A 1 179 ? -15.996 -0.967 24.329 1.00 89.25 179 ASP A CA 1
ATOM 1431 C C . ASP A 1 179 ? -16.640 0.309 23.771 1.00 89.25 179 ASP A C 1
ATOM 1433 O O . ASP A 1 179 ? -17.860 0.388 23.617 1.00 89.25 179 ASP A O 1
ATOM 1437 N N . ALA A 1 180 ? -15.816 1.296 23.408 1.00 92.44 180 ALA A N 1
ATOM 1438 C CA . ALA A 1 180 ? -16.255 2.516 22.737 1.00 92.44 180 ALA A CA 1
ATOM 1439 C C . ALA A 1 180 ? -16.356 2.384 21.203 1.00 92.44 180 ALA A C 1
ATOM 1441 O O . ALA A 1 180 ? -16.804 3.330 20.546 1.00 92.44 180 ALA A O 1
ATOM 1442 N N . ASP A 1 181 ? -15.954 1.243 20.629 1.00 94.12 181 ASP A N 1
ATOM 1443 C CA . ASP A 1 181 ? -15.843 1.016 19.180 1.00 94.12 181 ASP A CA 1
ATOM 1444 C C . ASP A 1 181 ? -14.934 2.062 18.486 1.00 94.12 181 ASP A C 1
ATOM 1446 O O . ASP A 1 181 ? -15.220 2.513 17.373 1.00 94.12 181 ASP A O 1
ATOM 1450 N N . LEU A 1 182 ? -13.832 2.465 19.132 1.00 96.31 182 LEU A N 1
ATOM 1451 C CA . LEU A 1 182 ? -12.915 3.513 18.663 1.00 96.31 182 LEU A CA 1
ATOM 1452 C C . LEU A 1 182 ? -11.498 2.992 18.425 1.00 96.31 182 LEU A C 1
ATOM 1454 O O . LEU A 1 182 ? -10.906 2.333 19.272 1.00 96.31 182 LEU A O 1
ATOM 1458 N N . VAL A 1 183 ? -10.900 3.383 17.303 1.00 96.88 183 VAL A N 1
ATOM 1459 C CA . VAL A 1 183 ? -9.490 3.130 16.991 1.00 96.88 183 VAL A CA 1
ATOM 1460 C C . VAL A 1 183 ? -8.780 4.437 16.669 1.00 96.88 183 VAL A C 1
ATOM 1462 O O . VAL A 1 183 ? -9.314 5.289 15.955 1.00 96.88 183 VAL A O 1
ATOM 1465 N N . LYS A 1 184 ? -7.562 4.594 17.187 1.00 96.88 184 LYS A N 1
ATOM 1466 C CA . LYS A 1 184 ? -6.689 5.729 16.894 1.00 96.88 184 LYS A CA 1
ATOM 1467 C C . LYS A 1 184 ? -5.524 5.286 16.026 1.00 96.88 184 LYS A C 1
ATOM 1469 O O . LYS A 1 184 ? -4.876 4.275 16.305 1.00 96.88 184 LYS A O 1
ATOM 1474 N N . PHE A 1 185 ? -5.261 6.059 14.983 1.00 95.56 185 PHE A N 1
ATOM 1475 C CA . PHE A 1 185 ? -4.092 5.918 14.131 1.00 95.56 185 PHE A CA 1
ATOM 1476 C C . PHE A 1 185 ? -3.175 7.113 14.327 1.00 95.56 185 PHE A C 1
ATOM 1478 O O . PHE A 1 185 ? -3.640 8.248 14.350 1.00 95.56 185 PHE A O 1
ATOM 1485 N N . SER A 1 186 ? -1.877 6.854 14.372 1.00 92.88 186 SER A N 1
ATOM 1486 C CA . SER A 1 186 ? -0.841 7.878 14.375 1.00 92.88 186 SER A CA 1
ATOM 1487 C C . SER A 1 186 ? 0.066 7.675 13.165 1.00 92.88 186 SER A C 1
ATOM 1489 O O . SER A 1 186 ? 0.437 6.546 12.821 1.00 92.88 186 SER A O 1
ATOM 1491 N N . ARG A 1 187 ? 0.399 8.767 12.483 1.00 87.88 187 ARG A N 1
ATOM 1492 C CA . ARG A 1 187 ? 1.315 8.785 11.346 1.00 87.88 187 ARG A CA 1
ATOM 1493 C C . ARG A 1 187 ? 2.713 8.448 11.849 1.00 87.88 187 ARG A C 1
ATOM 1495 O O . ARG A 1 187 ? 3.141 8.907 12.908 1.00 87.88 187 ARG A O 1
ATOM 1502 N N . GLN A 1 188 ? 3.441 7.642 11.090 1.00 80.94 188 GLN A N 1
ATOM 1503 C CA . GLN A 1 188 ? 4.824 7.327 11.409 1.00 80.94 188 GLN A CA 1
ATOM 1504 C C . GLN A 1 188 ? 5.697 8.561 11.116 1.00 80.94 188 GLN A C 1
ATOM 1506 O O . GLN A 1 188 ? 6.196 8.716 10.005 1.00 80.94 188 GLN A O 1
ATOM 1511 N N . ASN A 1 189 ? 5.862 9.461 12.092 1.00 57.09 189 ASN A N 1
ATOM 1512 C CA . ASN A 1 189 ? 6.849 10.537 11.992 1.00 57.09 189 ASN A CA 1
ATOM 1513 C C . ASN A 1 189 ? 8.247 9.913 12.002 1.00 57.09 189 ASN A C 1
ATOM 1515 O O . ASN A 1 189 ? 8.705 9.395 13.020 1.00 57.09 189 ASN A O 1
ATOM 1519 N N . LEU A 1 190 ? 8.913 9.947 10.855 1.00 50.53 190 LEU A N 1
ATOM 1520 C CA . LEU A 1 190 ? 10.337 9.678 10.743 1.00 50.53 190 LEU A CA 1
ATOM 1521 C C . LEU A 1 190 ? 11.014 11.028 10.526 1.00 50.53 190 LEU A C 1
ATOM 1523 O O . LEU A 1 190 ? 11.114 11.512 9.403 1.00 50.53 190 LEU A O 1
ATOM 1527 N N . GLU A 1 191 ? 11.441 11.655 11.622 1.00 33.09 191 GLU A N 1
ATOM 1528 C CA . GLU A 1 191 ? 12.442 12.716 11.535 1.00 33.09 191 GLU A CA 1
ATOM 1529 C C . GLU A 1 191 ? 13.701 12.120 10.876 1.00 33.09 191 GLU A C 1
ATOM 1531 O O . GLU A 1 191 ? 14.158 11.045 11.294 1.00 33.09 191 GLU A O 1
ATOM 1536 N N . PRO A 1 192 ? 14.284 12.767 9.853 1.00 32.28 192 PRO A N 1
ATOM 1537 C CA . PRO A 1 192 ? 15.518 12.304 9.239 1.00 32.28 192 PRO A CA 1
ATOM 1538 C C . PRO A 1 192 ? 16.688 12.534 10.210 1.00 32.28 192 PRO A C 1
ATOM 1540 O O . PRO A 1 192 ? 17.363 13.555 10.150 1.00 32.28 192 PRO A O 1
ATOM 1543 N N . GLY A 1 193 ? 16.934 11.580 11.116 1.00 33.31 193 GLY A N 1
ATOM 1544 C CA . GLY A 1 193 ? 18.146 11.543 11.948 1.00 33.31 193 GLY A CA 1
ATOM 1545 C C . GLY A 1 193 ? 17.955 11.541 13.468 1.00 33.31 193 GLY A C 1
ATOM 1546 O O . GLY A 1 193 ? 18.694 12.229 14.163 1.00 33.31 193 GLY A O 1
ATOM 1547 N N . GLY A 1 194 ? 17.014 10.765 14.008 1.00 25.81 194 GLY A N 1
ATOM 1548 C CA . GLY A 1 194 ? 16.969 10.494 15.449 1.00 25.81 194 GLY A CA 1
ATOM 1549 C C . GLY A 1 194 ? 17.779 9.253 15.824 1.00 25.81 194 GLY A C 1
ATOM 1550 O O . GLY A 1 194 ? 17.271 8.141 15.698 1.00 25.81 194 GLY A O 1
ATOM 1551 N N . GLU A 1 195 ? 19.020 9.431 16.281 1.00 30.89 195 GLU A N 1
ATOM 1552 C CA . GLU A 1 195 ? 19.694 8.429 17.116 1.00 30.89 195 GLU A CA 1
ATOM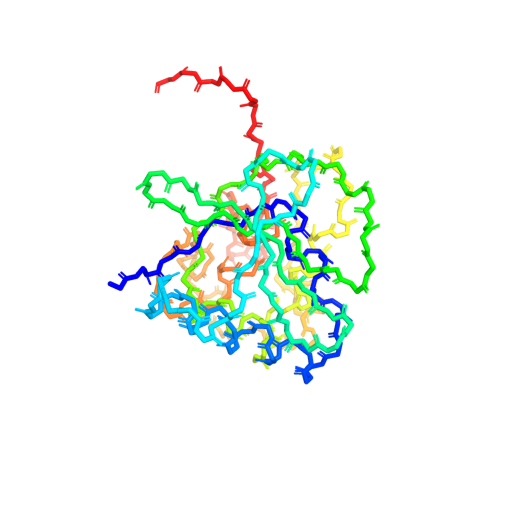 1553 C C . GLU A 1 195 ? 18.944 8.297 18.453 1.00 30.89 195 GLU A C 1
ATOM 1555 O O . GLU A 1 195 ? 18.587 9.301 19.074 1.00 30.89 195 GLU A O 1
ATOM 1560 N N . GLY A 1 196 ? 18.716 7.057 18.885 1.00 28.70 196 GLY A N 1
ATOM 1561 C CA . GLY A 1 196 ? 18.189 6.688 20.197 1.00 28.70 196 GLY A CA 1
ATOM 1562 C C . GLY A 1 196 ? 18.557 5.252 20.524 1.00 28.70 196 GLY A C 1
ATOM 1563 O O . GLY A 1 196 ? 18.336 4.389 19.642 1.00 28.70 196 GLY A O 1
#

Sequence (196 aa):
MMKDFILADRFLQSCIDLPEDLRRKIVSRLRALARDPRNRRLGVARVEGSGSILSLPVDEDYRIFFRREKQATILLSVAGLVSNFGMNADLIVIAPVDALEKLLVEEKYLLLAKHLLTVPAATTDLQFRIAEIEEVVRAHLPPEARRFPNWWANQKTGKRSQAFAWMAAGWLVSEIDVDADLVKFSRQNLEPGGEG

pLDDT: mean 83.72, std 15.66, range [25.81, 96.88]

Secondary structure (DSSP, 8-state):
---EEEE-HHHHHHHTTS-HHHHHHHHHHHHHHHH-TT-GGG--EEPTTSTTEEEEESSSS-EEEEEE-SS-EEEEEEESS-----------EEEEHHHHHHHHHH-TTHHHHHHHHHS-TT--EEEEEHHHHHHHHTSPPPTHHHH-GGGG---SSSS-HHHHHHHHTTEEEEEEETTTTEEEEEE----TT---